Protein AF-0000000080719659 (afdb_homodimer)

InterPro domains:
  IPR002068 Alpha crystallin/Hsp20 domain [PF00011] (42-142)
  IPR002068 Alpha crystallin/Hsp20 domain [PS01031] (31-143)
  IPR008978 HSP20-like chaperone [G3DSA:2.60.40.790] (4-143)
  IPR008978 HSP20-like chaperone [SSF49764] (12-136)
  IPR031107 Small heat shock protein [PTHR11527] (14-142)

Sequence (286 aa):
MANEMMKNRNNDNMMDQLSDWFSFPKDFFDDSSIKNIMQSDVAETDKDYIVKVDMPGMDKKDIKVSYKDGVLNVSGSRDSFDNLDNNNGNVLHRERSVGHIQRSYRIPDVDSKDISAKDVNGVLTITLPKLTEEDKENSINIEMANEMMKNRNNDNMMDQLSDWFSFPKDFFDDSSIKNIMQSDVAETDKDYIVKVDMPGMDKKDIKVSYKDGVLNVSGSRDSFDNLDNNNGNVLHRERSVGHIQRSYRIPDVDSKDISAKDVNGVLTITLPKLTEEDKENSINIE

pLDDT: mean 73.51, std 24.28, range [22.94, 97.62]

Nearest PDB structures (foldseek):
  3w1z-assembly1_D  TM=9.160E-01  e=1.459E-08  Schizosaccharomyces pombe 972h-
  3w1z-assembly1_B  TM=7.649E-01  e=1.094E-09  Schizosaccharomyces pombe 972h-
  3w1z-assembly1_C  TM=8.672E-01  e=1.921E-08  Schizosaccharomyces pombe 972h-
  4eld-assembly1_A  TM=7.899E-01  e=4.447E-07  Methanocaldococcus jannaschii DSM 2661
  1shs-assembly1_A  TM=7.880E-01  e=1.267E-06  Methanocaldococcus jannaschii

Structure (mmCIF, N/CA/C/O backbone):
data_AF-0000000080719659-model_v1
#
loop_
_entity.id
_entity.type
_entity.pdbx_description
1 polymer 'Heat shock protein from the Hsp20 family'
#
loop_
_atom_site.group_PDB
_atom_site.id
_atom_site.type_symbol
_atom_site.label_atom_id
_atom_site.label_alt_id
_atom_site.label_comp_id
_atom_site.label_asym_id
_atom_site.label_entity_id
_atom_site.label_seq_id
_atom_site.pdbx_PDB_ins_code
_atom_site.Cartn_x
_atom_site.Cartn_y
_atom_site.Cartn_z
_atom_site.occupancy
_atom_site.B_iso_or_equiv
_atom_site.auth_seq_id
_atom_site.auth_comp_id
_atom_site.auth_asym_id
_atom_site.auth_atom_id
_atom_site.pdbx_PDB_model_num
ATOM 1 N N . MET A 1 1 ? -42.781 -7.883 -32.219 1 23.95 1 MET A N 1
ATOM 2 C CA . MET A 1 1 ? -43.188 -8.164 -30.844 1 23.95 1 MET A CA 1
ATOM 3 C C . MET A 1 1 ? -41.969 -8.43 -29.969 1 23.95 1 MET A C 1
ATOM 5 O O . MET A 1 1 ? -42.094 -8.883 -28.828 1 23.95 1 MET A O 1
ATOM 9 N N . ALA A 1 2 ? -40.719 -8.562 -30.406 1 28.78 2 ALA A N 1
ATOM 10 C CA . ALA A 1 2 ? -39.438 -9.117 -29.938 1 28.78 2 ALA A CA 1
ATOM 11 C C . ALA A 1 2 ? -38.844 -8.234 -28.844 1 28.78 2 ALA A C 1
ATOM 13 O O . ALA A 1 2 ? -37.625 -8.336 -28.562 1 28.78 2 ALA A O 1
ATOM 14 N N . ASN A 1 3 ? -39.531 -7.32 -28.312 1 27.39 3 ASN A N 1
ATOM 15 C CA . ASN A 1 3 ? -39.094 -6.164 -27.547 1 27.39 3 ASN A CA 1
ATOM 16 C C . ASN A 1 3 ? -38.469 -6.578 -26.219 1 27.39 3 ASN A C 1
ATOM 18 O O . ASN A 1 3 ? -38.188 -5.727 -25.375 1 27.39 3 ASN A O 1
ATOM 22 N N . GLU A 1 4 ? -38.844 -7.723 -25.656 1 26.19 4 GLU A N 1
ATOM 23 C CA . GLU A 1 4 ? -38.938 -7.879 -24.203 1 26.19 4 GLU A CA 1
ATOM 24 C C . GLU A 1 4 ? -37.562 -7.734 -23.547 1 26.19 4 GLU A C 1
ATOM 26 O O . GLU A 1 4 ? -37.406 -6.98 -22.594 1 26.19 4 GLU A O 1
ATOM 31 N N . MET A 1 5 ? -36.719 -8.914 -23.109 1 27.86 5 MET A N 1
ATOM 32 C CA . MET A 1 5 ? -36.125 -9.312 -21.844 1 27.86 5 MET A CA 1
ATOM 33 C C . MET A 1 5 ? -34.75 -8.664 -21.656 1 27.86 5 MET A C 1
ATOM 35 O O . MET A 1 5 ? -33.75 -9.141 -22.203 1 27.86 5 MET A O 1
ATOM 39 N N . MET A 1 6 ? -34.438 -7.406 -21.766 1 33.19 6 MET A N 1
ATOM 40 C CA . MET A 1 6 ? -33.188 -6.719 -21.531 1 33.19 6 MET A CA 1
ATOM 41 C C . MET A 1 6 ? -32.656 -6.996 -20.125 1 33.19 6 MET A C 1
ATOM 43 O O . MET A 1 6 ? -33.188 -6.473 -19.141 1 33.19 6 MET A O 1
ATOM 47 N N . LYS A 1 7 ? -32.125 -8.289 -19.781 1 31.36 7 LYS A N 1
ATOM 48 C CA . LYS A 1 7 ? -31.547 -8.766 -18.531 1 31.36 7 LYS A CA 1
ATOM 49 C C . LYS A 1 7 ? -30.469 -7.82 -18.016 1 31.36 7 LYS A C 1
ATOM 51 O O . LYS A 1 7 ? -29.5 -7.531 -18.719 1 31.36 7 LYS A O 1
ATOM 56 N N . ASN A 1 8 ? -30.734 -6.883 -17.156 1 30.34 8 ASN A N 1
ATOM 57 C CA . ASN A 1 8 ? -29.938 -5.984 -16.344 1 30.34 8 ASN A CA 1
ATOM 58 C C . ASN A 1 8 ? -28.859 -6.742 -15.555 1 30.34 8 ASN A C 1
ATOM 60 O O . ASN A 1 8 ? -29.156 -7.387 -14.555 1 30.34 8 ASN A O 1
ATOM 64 N N . ARG A 1 9 ? -27.844 -7.414 -16.156 1 32.81 9 ARG A N 1
ATOM 65 C CA . ARG A 1 9 ? -26.688 -8.07 -15.578 1 32.81 9 ARG A CA 1
ATOM 66 C C . ARG A 1 9 ? -25.969 -7.145 -14.586 1 32.81 9 ARG A C 1
ATOM 68 O O . ARG A 1 9 ? -25.359 -6.148 -14.984 1 32.81 9 ARG A O 1
ATOM 75 N N . ASN A 1 10 ? -26.531 -6.945 -13.406 1 32.53 10 ASN A N 1
ATOM 76 C CA . ASN A 1 10 ? -26.094 -6.262 -12.195 1 32.53 10 ASN A CA 1
ATOM 77 C C . ASN A 1 10 ? -24.641 -6.582 -11.859 1 32.53 10 ASN A C 1
ATOM 79 O O . ASN A 1 10 ? -24.234 -7.742 -11.875 1 32.53 10 ASN A O 1
ATOM 83 N N . ASN A 1 11 ? -23.75 -5.691 -12.086 1 36.81 11 ASN A N 1
ATOM 84 C CA . ASN A 1 11 ? -22.344 -5.527 -11.734 1 36.81 11 ASN A CA 1
ATOM 85 C C . ASN A 1 11 ? -22.047 -6.086 -10.344 1 36.81 11 ASN A C 1
ATOM 87 O O . ASN A 1 11 ? -20.984 -5.824 -9.781 1 36.81 11 ASN A O 1
ATOM 91 N N . ASP A 1 12 ? -23.062 -6.621 -9.578 1 38.66 12 ASP A N 1
ATOM 92 C CA . ASP A 1 12 ? -22.875 -7.293 -8.297 1 38.66 12 ASP A CA 1
ATOM 93 C C . ASP A 1 12 ? -22.016 -8.539 -8.453 1 38.66 12 ASP A C 1
ATOM 95 O O . ASP A 1 12 ? -21.797 -9.289 -7.496 1 38.66 12 ASP A O 1
ATOM 99 N N . ASN A 1 13 ? -21.922 -9.188 -9.562 1 41.06 13 ASN A N 1
ATOM 100 C CA . ASN A 1 13 ? -21.359 -10.516 -9.781 1 41.06 13 ASN A CA 1
ATOM 101 C C . ASN A 1 13 ? -19.844 -10.508 -9.633 1 41.06 13 ASN A C 1
ATOM 103 O O . ASN A 1 13 ? -19.203 -11.562 -9.672 1 41.06 13 ASN A O 1
ATOM 107 N N . MET A 1 14 ? -19.219 -9.398 -10 1 37.62 14 MET A N 1
ATOM 108 C CA . MET A 1 14 ? -17.766 -9.453 -9.906 1 37.62 14 MET A CA 1
ATOM 109 C C . MET A 1 14 ? -17.312 -9.586 -8.453 1 37.62 14 MET A C 1
ATOM 111 O O . MET A 1 14 ? -16.312 -10.25 -8.164 1 37.62 14 MET A O 1
ATOM 115 N N . MET A 1 15 ? -17.969 -8.922 -7.441 1 44.78 15 MET A N 1
ATOM 116 C CA . MET A 1 15 ? -17.625 -9.07 -6.027 1 44.78 15 MET A CA 1
ATOM 117 C C . MET A 1 15 ? -17.812 -10.516 -5.578 1 44.78 15 MET A C 1
ATOM 119 O O . MET A 1 15 ? -17.031 -11.023 -4.77 1 44.78 15 MET A O 1
ATOM 123 N N . ASP A 1 16 ? -18.875 -11.148 -6 1 44.41 16 ASP A N 1
ATOM 124 C CA . ASP A 1 16 ? -19.172 -12.531 -5.648 1 44.41 16 ASP A CA 1
ATOM 125 C C . ASP A 1 16 ? -18.109 -13.477 -6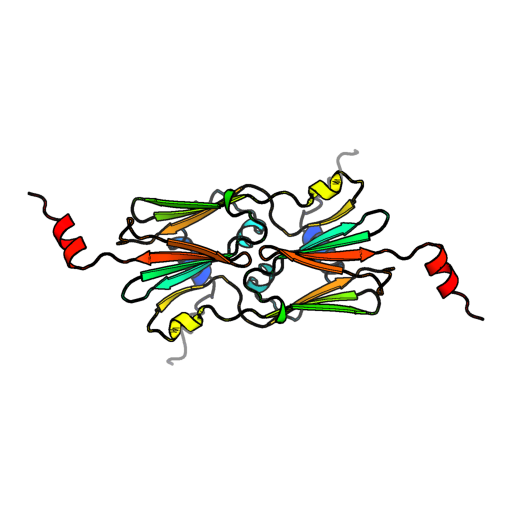.199 1 44.41 16 ASP A C 1
ATOM 127 O O . ASP A 1 16 ? -17.75 -14.461 -5.555 1 44.41 16 ASP A O 1
ATOM 131 N N . GLN A 1 17 ? -17.703 -13.359 -7.453 1 41.97 17 GLN A N 1
ATOM 132 C CA . GLN A 1 17 ? -16.719 -14.258 -8.047 1 41.97 17 GLN A CA 1
ATOM 133 C C . GLN A 1 17 ? -15.344 -14.047 -7.426 1 41.97 17 GLN A C 1
ATOM 135 O O . GLN A 1 17 ? -14.586 -15 -7.258 1 41.97 17 GLN A O 1
ATOM 140 N N . LEU A 1 18 ? -14.945 -12.789 -7.137 1 45.28 18 LEU A N 1
ATOM 141 C CA . LEU A 1 18 ? -13.703 -12.5 -6.43 1 45.28 18 LEU A CA 1
ATOM 142 C C . LEU A 1 18 ? -13.703 -13.141 -5.051 1 45.28 18 LEU A C 1
ATOM 144 O O . LEU A 1 18 ? -12.664 -13.609 -4.578 1 45.28 18 LEU A O 1
ATOM 148 N N . SER A 1 19 ? -14.945 -13.133 -4.406 1 49.28 19 SER A N 1
ATOM 149 C CA . SER A 1 19 ? -15.102 -13.82 -3.127 1 49.28 19 SER A CA 1
ATOM 150 C C . SER A 1 19 ? -14.758 -15.297 -3.248 1 49.28 19 SER A C 1
ATOM 152 O O . SER A 1 19 ? -14.25 -15.906 -2.303 1 49.28 19 SER A O 1
ATOM 154 N N . ASP A 1 20 ? -15.258 -15.898 -4.305 1 47.31 20 ASP A N 1
ATOM 155 C CA . ASP A 1 20 ? -15.062 -17.344 -4.422 1 47.31 20 ASP A CA 1
ATOM 156 C C . ASP A 1 20 ? -13.578 -17.688 -4.547 1 47.31 20 ASP A C 1
ATOM 158 O O . ASP A 1 20 ? -13.133 -18.734 -4.062 1 47.31 20 ASP A O 1
ATOM 162 N N . TRP A 1 21 ? -12.938 -17.078 -5.52 1 47.41 21 TRP A N 1
ATOM 163 C CA . TRP A 1 21 ? -11.508 -17.391 -5.621 1 47.41 21 TRP A CA 1
ATOM 164 C C . TRP A 1 21 ? -10.789 -17.062 -4.32 1 47.41 21 TRP A C 1
ATOM 166 O O . TRP A 1 21 ? -9.852 -17.766 -3.934 1 47.41 21 TRP A O 1
ATOM 176 N N . PHE A 1 22 ? -11.242 -15.922 -3.6 1 47.91 22 PHE A N 1
ATOM 177 C CA . PHE A 1 22 ? -10.742 -15.539 -2.285 1 47.91 22 PHE A CA 1
ATOM 178 C C . PHE A 1 22 ? -11.688 -16.016 -1.186 1 47.91 22 PHE A C 1
ATOM 180 O O . PHE A 1 22 ? -12.711 -15.375 -0.929 1 47.91 22 PHE A O 1
ATOM 187 N N . SER A 1 23 ? -12.062 -17.219 -1.076 1 45.03 23 SER A N 1
ATOM 188 C CA . SER A 1 23 ? -12.93 -17.703 -0.002 1 45.03 23 SER A CA 1
ATOM 189 C C . SER A 1 23 ? -12.508 -17.125 1.346 1 45.03 23 SER A C 1
ATOM 191 O O . SER A 1 23 ? -11.594 -17.641 1.989 1 45.03 23 SER A O 1
ATOM 193 N N . PHE A 1 24 ? -12.625 -15.922 1.543 1 42.34 24 PHE A N 1
ATOM 194 C CA . PHE A 1 24 ? -12.484 -15.461 2.918 1 42.34 24 PHE A CA 1
ATOM 195 C C . PHE A 1 24 ? -13.641 -15.953 3.777 1 42.34 24 PHE A C 1
ATOM 197 O O . PHE A 1 24 ? -14.781 -16 3.316 1 42.34 24 PHE A O 1
ATOM 204 N N . PRO A 1 25 ? -13.539 -16.859 4.66 1 39.81 25 PRO A N 1
ATOM 205 C CA . PRO A 1 25 ? -14.711 -17 5.527 1 39.81 25 PRO A CA 1
ATOM 206 C C . PRO A 1 25 ? -15.422 -15.68 5.789 1 39.81 25 PRO A C 1
ATOM 208 O O . PRO A 1 25 ? -14.773 -14.641 5.926 1 39.81 25 PRO A O 1
ATOM 211 N N . LYS A 1 26 ? -16.688 -15.547 5.336 1 39.38 26 LYS A N 1
ATOM 212 C CA . LYS A 1 26 ? -17.625 -14.445 5.531 1 39.38 26 LYS A CA 1
ATOM 213 C C . LYS A 1 26 ? -17.422 -13.789 6.895 1 39.38 26 LYS A C 1
ATOM 215 O O . LYS A 1 26 ? -17.703 -12.602 7.066 1 39.38 26 LYS A O 1
ATOM 220 N N . ASP A 1 27 ? -17.453 -14.641 7.918 1 36.28 27 ASP A N 1
ATOM 221 C CA . ASP A 1 27 ? -17.562 -14.086 9.266 1 36.28 27 ASP A CA 1
ATOM 222 C C . ASP A 1 27 ? -16.406 -13.125 9.555 1 36.28 27 ASP A C 1
ATOM 224 O O . ASP A 1 27 ? -16.312 -12.586 10.656 1 36.28 27 ASP A O 1
ATOM 228 N N . PHE A 1 28 ? -15.281 -13.508 9.062 1 36.72 28 PHE A N 1
ATOM 229 C CA . PHE A 1 28 ? -14.297 -12.688 9.75 1 36.72 28 PHE A CA 1
ATOM 230 C C . PHE A 1 28 ? -14.516 -11.211 9.438 1 36.72 28 PHE A C 1
ATOM 232 O O . PHE A 1 28 ? -14.578 -10.383 10.344 1 36.72 28 PHE A O 1
ATOM 239 N N . PHE A 1 29 ? -13.5 -10.555 8.625 1 37.78 29 PHE A N 1
ATOM 240 C CA . PHE A 1 29 ? -13.219 -9.125 8.68 1 37.78 29 PHE A CA 1
ATOM 241 C C . PHE A 1 29 ? -14.289 -8.336 7.941 1 37.78 29 PHE A C 1
ATOM 243 O O . PHE A 1 29 ? -14.375 -8.398 6.715 1 37.78 29 PHE A O 1
ATOM 250 N N . ASP A 1 30 ? -15.453 -8.344 8.297 1 35.56 30 ASP A N 1
ATOM 251 C CA . ASP A 1 30 ? -16.422 -7.324 7.918 1 35.56 30 ASP A CA 1
ATOM 252 C C . ASP A 1 30 ? -15.734 -6 7.598 1 35.56 30 ASP A C 1
ATOM 254 O O . ASP A 1 30 ? -16.406 -4.984 7.387 1 35.56 30 ASP A O 1
ATOM 258 N N . ASP A 1 31 ? -14.656 -5.621 8.5 1 37.94 31 ASP A N 1
ATOM 259 C CA . ASP A 1 31 ? -14.336 -4.195 8.523 1 37.94 31 ASP A CA 1
ATOM 260 C C . ASP A 1 31 ? -13.82 -3.725 7.168 1 37.94 31 ASP A C 1
ATOM 262 O O . ASP A 1 31 ? -12.852 -4.273 6.641 1 37.94 31 ASP A O 1
ATOM 266 N N . SER A 1 32 ? -14.602 -3.16 6.414 1 41.72 32 SER A N 1
ATOM 267 C CA . SER A 1 32 ? -14.383 -2.408 5.184 1 41.72 32 SER A CA 1
ATOM 268 C C . SER A 1 32 ? -12.938 -1.93 5.082 1 41.72 32 SER A C 1
ATOM 270 O O . SER A 1 32 ? -12.438 -1.676 3.982 1 41.72 32 SER A O 1
ATOM 272 N N . SER A 1 33 ? -12.289 -1.744 6.234 1 44.12 33 SER A N 1
ATOM 273 C CA . SER A 1 33 ? -10.961 -1.145 6.285 1 44.12 33 SER A CA 1
ATOM 274 C C . SER A 1 33 ? -9.891 -2.123 5.805 1 44.12 33 SER A C 1
ATOM 276 O O . SER A 1 33 ? -8.812 -1.712 5.383 1 44.12 33 SER A O 1
ATOM 278 N N . ILE A 1 34 ? -10.125 -3.447 5.984 1 44.16 34 ILE A N 1
ATOM 279 C CA . ILE A 1 34 ? -9.086 -4.418 5.672 1 44.16 34 ILE A CA 1
ATOM 280 C C . ILE A 1 34 ? -8.945 -4.559 4.16 1 44.16 34 ILE A C 1
ATOM 282 O O . ILE A 1 34 ? -7.848 -4.797 3.648 1 44.16 34 ILE A O 1
ATOM 286 N N . LYS A 1 35 ? -10.109 -4.422 3.523 1 48.88 35 LYS A N 1
ATOM 287 C CA . LYS A 1 35 ? -10.078 -4.672 2.084 1 48.88 35 LYS A CA 1
ATOM 288 C C . LYS A 1 35 ? -9.07 -3.762 1.389 1 48.88 35 LYS A C 1
ATOM 290 O O . LYS A 1 35 ? -8.555 -4.102 0.323 1 48.88 35 LYS A O 1
ATOM 295 N N . ASN A 1 36 ? -8.68 -2.771 2.191 1 57.69 36 ASN A N 1
ATOM 296 C CA . ASN A 1 36 ? -7.93 -1.768 1.442 1 57.69 36 ASN A CA 1
ATOM 297 C C . ASN A 1 36 ? -6.422 -1.979 1.568 1 57.69 36 ASN A C 1
ATOM 299 O O . ASN A 1 36 ? -5.637 -1.309 0.895 1 57.69 36 ASN A O 1
ATOM 303 N N . ILE A 1 37 ? -6.168 -3.111 2.441 1 66.94 37 ILE A N 1
ATOM 304 C CA . ILE A 1 37 ? -4.73 -3.357 2.521 1 66.94 37 ILE A CA 1
ATOM 305 C C . ILE A 1 37 ? -4.395 -4.668 1.816 1 66.94 37 ILE A C 1
ATOM 307 O O . ILE A 1 37 ? -5.281 -5.477 1.533 1 66.94 37 ILE A O 1
ATOM 311 N N . MET A 1 38 ? -3.314 -4.957 1.252 1 85.06 38 MET A N 1
ATOM 312 C CA . MET A 1 38 ? -2.68 -6.074 0.558 1 85.06 38 MET A CA 1
ATOM 313 C C . MET A 1 38 ? -3.332 -6.312 -0.799 1 85.06 38 MET A C 1
ATOM 315 O O . MET A 1 38 ? -3.711 -7.441 -1.12 1 85.06 38 MET A O 1
ATOM 319 N N . GLN A 1 39 ? -3.805 -5.242 -1.393 1 87.88 39 GLN A N 1
ATOM 320 C CA . GLN A 1 39 ? -4.297 -5.41 -2.756 1 87.88 39 GLN A CA 1
ATOM 321 C C . GLN A 1 39 ? -3.352 -6.277 -3.58 1 87.88 39 GLN A C 1
ATOM 323 O O . GLN A 1 39 ? -2.131 -6.121 -3.5 1 87.88 39 GLN A O 1
ATOM 328 N N . SER A 1 40 ? -3.945 -7.215 -4.363 1 91 40 SER A N 1
ATOM 329 C CA . SER A 1 40 ? -3.096 -8.203 -5.023 1 91 40 SER A CA 1
ATOM 330 C C . SER A 1 40 ? -3.484 -8.375 -6.484 1 91 40 SER A C 1
ATOM 332 O O . SER A 1 40 ? -4.66 -8.281 -6.836 1 91 40 SER A O 1
ATOM 334 N N . ASP A 1 41 ? -2.492 -8.586 -7.277 1 91.25 41 ASP A N 1
ATOM 335 C CA . ASP A 1 41 ? -2.66 -9.062 -8.648 1 91.25 41 ASP A CA 1
ATOM 336 C C . ASP A 1 41 ? -2.158 -10.492 -8.789 1 91.25 41 ASP A C 1
ATOM 338 O O . ASP A 1 41 ? -1.123 -10.859 -8.227 1 91.25 41 ASP A O 1
ATOM 342 N N . VAL A 1 42 ? -2.92 -11.281 -9.516 1 93.06 42 VAL A N 1
ATOM 343 C CA . VAL A 1 42 ? -2.502 -12.641 -9.828 1 93.06 42 VAL A CA 1
ATOM 344 C C . VAL A 1 42 ? -2.521 -12.859 -11.336 1 93.06 42 VAL A C 1
ATOM 346 O O . VAL A 1 42 ? -3.504 -12.531 -12.008 1 93.06 42 VAL A O 1
ATOM 349 N N . ALA A 1 43 ? -1.407 -13.359 -11.789 1 92.81 43 ALA A N 1
ATOM 350 C CA . ALA A 1 43 ? -1.298 -13.688 -13.211 1 92.81 43 ALA A CA 1
ATOM 351 C C . ALA A 1 43 ? -0.671 -15.062 -13.406 1 92.81 43 ALA A C 1
ATOM 353 O O . ALA A 1 43 ? -0.121 -15.641 -12.469 1 92.81 43 ALA A O 1
ATOM 354 N N . GLU A 1 44 ? -0.837 -15.57 -14.602 1 9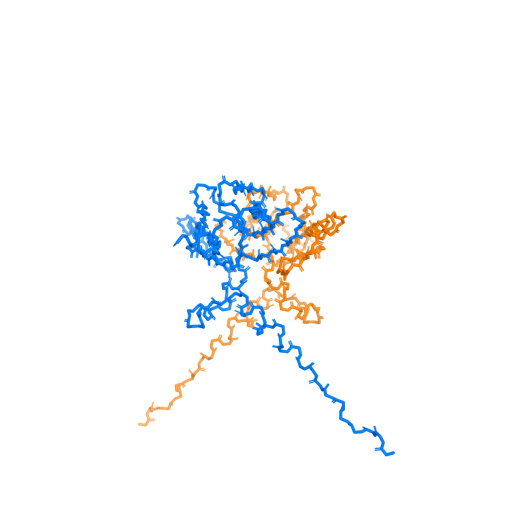2.25 44 GLU A N 1
ATOM 355 C CA . GLU A 1 44 ? -0.185 -16.844 -14.914 1 92.25 44 GLU A CA 1
ATOM 356 C C . GLU A 1 44 ? 0.465 -16.797 -16.297 1 92.25 44 GLU A C 1
ATOM 358 O O . GLU A 1 44 ? -0.025 -16.125 -17.203 1 92.25 44 GLU A O 1
ATOM 363 N N . THR A 1 45 ? 1.59 -17.422 -16.406 1 90.69 45 THR A N 1
ATOM 364 C CA . THR A 1 45 ? 2.246 -17.75 -17.672 1 90.69 45 THR A CA 1
ATOM 365 C C . THR A 1 45 ? 2.219 -19.266 -17.906 1 90.69 45 THR A C 1
ATOM 367 O O . THR A 1 45 ? 1.596 -20 -17.156 1 90.69 45 THR A O 1
ATOM 370 N N . ASP A 1 46 ? 2.877 -19.609 -19 1 89.81 46 ASP A N 1
ATOM 371 C CA . ASP A 1 46 ? 2.941 -21.047 -19.266 1 89.81 46 ASP A CA 1
ATOM 372 C C . ASP A 1 46 ? 3.756 -21.75 -18.188 1 89.81 46 ASP A C 1
ATOM 374 O O . ASP A 1 46 ? 3.504 -22.922 -17.891 1 89.81 46 ASP A O 1
ATOM 378 N N . LYS A 1 47 ? 4.59 -20.984 -17.531 1 92.69 47 LYS A N 1
ATOM 379 C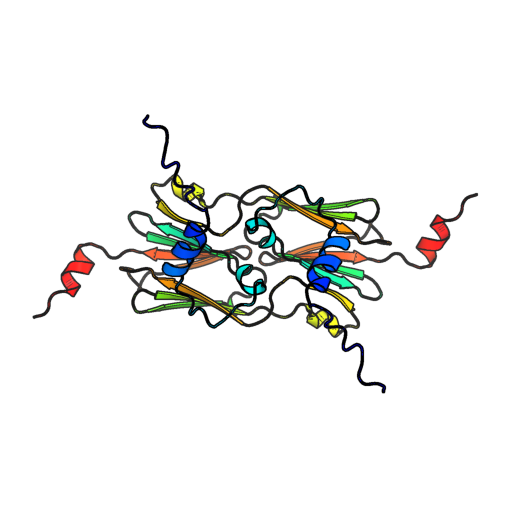 CA . LYS A 1 47 ? 5.559 -21.641 -16.656 1 92.69 47 LYS A CA 1
ATOM 380 C C . LYS A 1 47 ? 5.301 -21.297 -15.188 1 92.69 47 LYS A C 1
ATOM 382 O O . LYS A 1 47 ? 5.672 -22.062 -14.297 1 92.69 47 LYS A O 1
ATOM 387 N N . ASP A 1 48 ? 4.66 -20.141 -14.984 1 94.81 48 ASP A N 1
ATOM 388 C CA . ASP A 1 48 ? 4.613 -19.656 -13.609 1 94.81 48 ASP A CA 1
ATOM 389 C C . ASP A 1 48 ? 3.273 -19 -13.305 1 94.81 48 ASP A C 1
ATOM 391 O O . ASP A 1 48 ? 2.586 -18.531 -14.211 1 94.81 48 ASP A O 1
ATOM 395 N N . TYR A 1 49 ? 2.926 -19 -12.039 1 94.19 49 TYR A N 1
ATOM 396 C CA . TYR A 1 49 ? 2.043 -17.984 -11.484 1 94.19 49 TYR A CA 1
ATOM 397 C C . TYR A 1 49 ? 2.846 -16.828 -10.898 1 94.19 49 TYR A C 1
ATOM 399 O O . TYR A 1 49 ? 3.912 -17.031 -10.312 1 94.19 49 TYR A O 1
ATOM 407 N N . ILE A 1 50 ? 2.311 -15.664 -11.031 1 95.62 50 ILE A N 1
ATOM 408 C CA . ILE A 1 50 ? 2.916 -14.484 -10.422 1 95.62 50 ILE A CA 1
ATOM 409 C C . ILE A 1 50 ? 1.886 -13.766 -9.555 1 95.62 50 ILE A C 1
ATOM 411 O O . ILE A 1 50 ? 0.797 -13.43 -10.023 1 95.62 50 ILE A O 1
ATOM 415 N N . VAL A 1 51 ? 2.223 -13.617 -8.305 1 94.75 51 VAL A N 1
ATOM 416 C CA . VAL A 1 51 ? 1.373 -12.883 -7.367 1 94.75 51 VAL A CA 1
ATOM 417 C C . VAL A 1 51 ? 2.092 -11.625 -6.895 1 94.75 51 VAL A C 1
ATOM 419 O O . VAL A 1 51 ? 3.217 -11.695 -6.395 1 94.75 51 VAL A O 1
ATOM 422 N N . LYS A 1 52 ? 1.492 -10.516 -7.133 1 94.44 52 LYS A N 1
ATOM 423 C CA . LYS A 1 52 ? 1.979 -9.25 -6.598 1 94.44 52 LYS A CA 1
ATOM 424 C C . LYS A 1 52 ? 1.06 -8.727 -5.5 1 94.44 52 LYS A C 1
ATOM 426 O O . LYS A 1 52 ? -0.158 -8.656 -5.68 1 94.44 52 LYS A O 1
ATOM 431 N N . VAL A 1 53 ? 1.602 -8.359 -4.332 1 93.06 53 VAL A N 1
ATOM 432 C CA . VAL A 1 53 ? 0.819 -7.898 -3.189 1 93.06 53 VAL A CA 1
ATOM 433 C C . VAL A 1 53 ? 1.38 -6.574 -2.676 1 93.06 53 VAL A C 1
ATOM 435 O O . VAL A 1 53 ? 2.586 -6.449 -2.453 1 93.06 53 VAL A O 1
ATOM 438 N N . ASP A 1 54 ? 0.535 -5.637 -2.502 1 92.19 54 ASP A N 1
ATOM 439 C CA . ASP A 1 54 ? 0.954 -4.395 -1.863 1 92.19 54 ASP A CA 1
ATOM 440 C C . ASP A 1 54 ? 1.105 -4.574 -0.355 1 92.19 54 ASP A C 1
ATOM 442 O O . ASP A 1 54 ? 0.151 -4.945 0.331 1 92.19 54 ASP A O 1
ATOM 446 N N . MET A 1 55 ? 2.316 -4.289 0.117 1 91.88 55 MET A N 1
ATOM 447 C CA . MET A 1 55 ? 2.621 -4.395 1.54 1 91.88 55 MET A CA 1
ATOM 448 C C . MET A 1 55 ? 3.449 -3.203 2.01 1 91.88 55 MET A C 1
ATOM 450 O O . MET A 1 55 ? 4.535 -3.377 2.564 1 91.88 55 MET A O 1
ATOM 454 N N . PRO A 1 56 ? 2.957 -2.045 1.873 1 93.06 56 PRO A N 1
ATOM 455 C CA . PRO A 1 56 ? 3.756 -0.873 2.236 1 93.06 56 PRO A CA 1
ATOM 456 C C . PRO A 1 56 ? 4.027 -0.788 3.736 1 93.06 56 PRO A C 1
ATOM 458 O O . PRO A 1 56 ? 3.115 -0.964 4.547 1 93.06 56 PRO A O 1
ATOM 461 N N . GLY A 1 57 ? 5.254 -0.451 4.098 1 92 57 GLY A N 1
ATOM 462 C CA . GLY A 1 57 ? 5.625 -0.153 5.473 1 92 57 GLY A CA 1
ATOM 463 C C . GLY A 1 57 ? 5.902 -1.395 6.297 1 92 57 GLY A C 1
ATOM 464 O O . GLY A 1 57 ? 6.086 -1.31 7.516 1 92 57 GLY A O 1
ATOM 465 N N . MET A 1 58 ? 5.891 -2.51 5.656 1 91.38 58 MET A N 1
ATOM 466 C CA . MET A 1 58 ? 6.211 -3.746 6.367 1 91.38 58 MET A CA 1
ATOM 467 C C . MET A 1 58 ? 7.68 -4.109 6.195 1 91.38 58 MET A C 1
ATOM 469 O O . MET A 1 58 ? 8.219 -4.035 5.086 1 91.38 58 MET A O 1
ATOM 473 N N . ASP A 1 59 ? 8.273 -4.418 7.305 1 89.88 59 ASP A N 1
ATOM 474 C CA . ASP A 1 59 ? 9.656 -4.887 7.211 1 89.88 59 ASP A CA 1
ATOM 475 C C . ASP A 1 59 ? 9.719 -6.293 6.617 1 89.88 59 ASP A C 1
ATOM 477 O O . ASP A 1 59 ? 8.859 -7.129 6.906 1 89.88 59 ASP A O 1
ATOM 481 N N . LYS A 1 60 ? 10.789 -6.48 5.895 1 91.56 60 LYS A N 1
ATOM 482 C CA . LYS A 1 60 ? 10.961 -7.773 5.242 1 91.56 60 LYS A CA 1
ATOM 483 C C . LYS A 1 60 ? 10.945 -8.914 6.262 1 91.56 60 LYS A C 1
ATOM 485 O O . LYS A 1 60 ? 10.406 -9.984 5.992 1 91.56 60 LYS A O 1
ATOM 490 N N . LYS A 1 61 ? 11.531 -8.656 7.422 1 92.06 61 LYS A N 1
ATOM 491 C CA . LYS A 1 61 ? 11.633 -9.688 8.445 1 92.06 61 LYS A CA 1
ATOM 492 C C . LYS A 1 61 ? 10.25 -10.047 8.992 1 92.06 61 LYS A C 1
ATOM 494 O O . LYS A 1 61 ? 10.078 -11.117 9.594 1 92.06 61 LYS A O 1
ATOM 499 N N . ASP A 1 62 ? 9.281 -9.156 8.766 1 92 62 ASP A N 1
ATOM 500 C CA . ASP A 1 62 ? 7.949 -9.359 9.312 1 92 62 ASP A CA 1
ATOM 501 C C . ASP A 1 62 ? 7 -9.922 8.258 1 92 62 ASP A C 1
ATOM 503 O O . ASP A 1 62 ? 5.801 -10.062 8.508 1 92 62 ASP A O 1
ATOM 507 N N . ILE A 1 63 ? 7.484 -10.227 7.105 1 95 63 ILE A N 1
ATOM 508 C CA . ILE A 1 63 ? 6.684 -10.828 6.043 1 95 63 ILE A CA 1
ATOM 509 C C . ILE A 1 63 ? 6.922 -12.336 6 1 95 63 ILE A C 1
ATOM 511 O O . ILE A 1 63 ? 8.07 -12.789 6.004 1 95 63 ILE A O 1
ATOM 515 N N . LYS A 1 64 ? 5.855 -13.055 5.977 1 96.56 64 LYS A N 1
ATOM 516 C CA . LYS A 1 64 ? 5.93 -14.508 5.887 1 96.56 64 LYS A CA 1
ATOM 517 C C . LYS A 1 64 ? 5.152 -15.023 4.684 1 96.56 64 LYS A C 1
ATOM 519 O O . LYS A 1 64 ? 4.035 -14.578 4.418 1 96.56 64 LYS A O 1
ATOM 524 N N . VAL A 1 65 ? 5.785 -15.938 3.961 1 97.31 65 VAL A N 1
ATOM 525 C CA . VAL A 1 65 ? 5.172 -16.578 2.803 1 97.31 65 VAL A CA 1
ATOM 526 C C . VAL A 1 65 ? 5.262 -18.094 2.943 1 97.31 65 VAL A C 1
ATOM 528 O O . VAL A 1 65 ? 6.336 -18.641 3.225 1 97.31 65 VAL A O 1
ATOM 531 N N . SER A 1 66 ? 4.164 -18.703 2.787 1 97.25 66 SER A N 1
ATOM 532 C CA . SER A 1 66 ? 4.164 -20.172 2.822 1 97.25 66 SER A CA 1
ATOM 533 C C . SER A 1 66 ? 3.215 -20.75 1.779 1 97.25 66 SER A C 1
ATOM 535 O O . SER A 1 66 ? 2.301 -20.062 1.315 1 97.25 66 SER A O 1
ATOM 537 N N . TYR A 1 67 ? 3.512 -21.938 1.347 1 97.12 67 TYR A N 1
ATOM 538 C CA . TYR A 1 67 ? 2.682 -22.672 0.391 1 97.12 67 TYR A CA 1
ATOM 539 C C . TYR A 1 67 ? 2.465 -24.109 0.84 1 97.12 67 TYR A C 1
ATOM 541 O O . TYR A 1 67 ? 3.426 -24.844 1.084 1 97.12 67 TYR A O 1
ATOM 549 N N . LYS A 1 68 ? 1.185 -24.453 0.904 1 95.69 68 LYS A N 1
ATOM 550 C CA . LYS A 1 68 ? 0.814 -25.812 1.296 1 95.69 68 LYS A CA 1
ATOM 551 C C . LYS A 1 68 ? -0.544 -26.203 0.719 1 95.69 68 LYS A C 1
ATOM 553 O O . LYS A 1 68 ? -1.493 -25.422 0.771 1 95.69 68 LYS A O 1
ATOM 558 N N . ASP A 1 69 ? -0.629 -27.359 0.1 1 93.38 69 ASP A N 1
ATOM 559 C CA . ASP A 1 69 ? -1.873 -27.953 -0.374 1 93.38 69 ASP A CA 1
ATOM 560 C C . ASP A 1 69 ? -2.598 -27.016 -1.341 1 93.38 69 ASP A C 1
ATOM 562 O O . ASP A 1 69 ? -3.805 -26.812 -1.219 1 93.38 69 ASP A O 1
ATOM 566 N N . GLY A 1 70 ? -1.816 -26.422 -2.178 1 94.44 70 GLY A N 1
ATOM 567 C CA . GLY A 1 70 ? -2.393 -25.625 -3.248 1 94.44 70 GLY A CA 1
ATOM 568 C C . GLY A 1 70 ? -2.785 -24.219 -2.805 1 94.44 70 GLY A C 1
ATOM 569 O O . GLY A 1 70 ? -3.49 -23.516 -3.525 1 94.44 70 GLY A O 1
ATOM 570 N N . VAL A 1 71 ? -2.35 -23.891 -1.549 1 95.38 71 VAL A N 1
ATOM 571 C CA . VAL A 1 71 ? -2.748 -22.594 -1.018 1 95.38 71 VAL A CA 1
ATOM 572 C C . VAL A 1 71 ? -1.505 -21.766 -0.686 1 95.38 71 VAL A C 1
ATOM 574 O O . VAL A 1 71 ? -0.641 -22.219 0.073 1 95.38 71 VAL A O 1
ATOM 577 N N . LEU A 1 72 ? -1.421 -20.578 -1.285 1 96.81 72 LEU A N 1
ATOM 578 C CA . LEU A 1 72 ? -0.395 -19.594 -0.94 1 96.81 72 LEU A CA 1
ATOM 579 C C . LEU A 1 72 ? -0.862 -18.703 0.201 1 96.81 72 LEU A C 1
ATOM 581 O O . LEU A 1 72 ? -1.927 -18.078 0.116 1 96.81 72 LEU A O 1
ATOM 585 N N . ASN A 1 73 ? -0.111 -18.688 1.259 1 96.69 73 ASN A N 1
ATOM 586 C CA . ASN A 1 73 ? -0.396 -17.797 2.389 1 96.69 73 ASN A CA 1
ATOM 587 C C . ASN A 1 73 ? 0.636 -16.688 2.504 1 96.69 73 ASN A C 1
ATOM 589 O O . ASN A 1 73 ? 1.841 -16.938 2.459 1 96.69 73 ASN A O 1
ATOM 593 N N . VAL A 1 74 ? 0.149 -15.5 2.609 1 95.81 74 VAL A N 1
ATOM 594 C CA . VAL A 1 74 ? 1.021 -14.344 2.797 1 95.81 74 VAL A CA 1
ATOM 595 C C . VAL A 1 74 ? 0.58 -13.555 4.027 1 95.81 74 VAL A C 1
ATOM 597 O O . VAL A 1 74 ? -0.607 -13.266 4.195 1 95.81 74 VAL A O 1
ATOM 600 N N . SER A 1 75 ? 1.499 -13.289 4.887 1 94 75 SER A N 1
ATOM 601 C CA . SER A 1 75 ? 1.173 -12.492 6.07 1 94 75 SER A CA 1
ATOM 602 C C . SER A 1 75 ? 2.273 -11.484 6.375 1 94 75 SER A C 1
ATOM 604 O O . SER A 1 75 ? 3.398 -11.617 5.895 1 94 75 SER A O 1
ATOM 606 N N . GLY A 1 76 ? 1.904 -10.461 7.133 1 92.06 76 GLY A N 1
ATOM 607 C CA . GLY A 1 76 ? 2.826 -9.422 7.57 1 92.06 76 GLY A CA 1
ATOM 608 C C . GLY A 1 76 ? 2.293 -8.602 8.727 1 92.06 76 GLY A C 1
ATOM 609 O O . GLY A 1 76 ? 1.139 -8.766 9.133 1 92.06 76 GLY A O 1
ATOM 610 N N . SER A 1 77 ? 3.23 -7.809 9.219 1 89.56 77 SER A N 1
ATOM 611 C CA . SER A 1 77 ? 2.834 -6.918 10.305 1 89.56 77 SER A CA 1
ATOM 612 C C . SER A 1 77 ? 3.404 -5.52 10.109 1 89.56 77 SER A C 1
ATOM 614 O O . SER A 1 77 ? 4.52 -5.359 9.609 1 89.56 77 SER A O 1
ATOM 616 N N . ARG A 1 78 ? 2.588 -4.578 10.438 1 85.5 78 ARG A N 1
ATOM 617 C CA . ARG A 1 78 ? 3.014 -3.186 10.383 1 85.5 78 ARG A CA 1
ATOM 618 C C . ARG A 1 78 ? 2.846 -2.504 11.734 1 85.5 78 ARG A C 1
ATOM 620 O O . ARG A 1 78 ? 1.827 -2.684 12.406 1 85.5 78 ARG A O 1
ATOM 627 N N . ASP A 1 79 ? 3.781 -1.737 12.016 1 78.12 79 ASP A N 1
ATOM 628 C CA . ASP A 1 79 ? 3.721 -1.004 13.273 1 78.12 79 ASP A CA 1
ATOM 629 C C . ASP A 1 79 ? 2.789 0.202 13.164 1 78.12 79 ASP A C 1
ATOM 631 O O . ASP A 1 79 ? 2.568 0.723 12.07 1 78.12 79 ASP A O 1
ATOM 635 N N . SER A 1 80 ? 2.225 0.534 14.359 1 72 80 SER A N 1
ATOM 636 C CA . SER A 1 80 ? 1.272 1.64 14.406 1 72 80 SER A CA 1
ATOM 637 C C . SER A 1 80 ? 1.974 2.98 14.219 1 72 80 SER A C 1
ATOM 639 O O . SER A 1 80 ? 3.146 3.129 14.57 1 72 80 SER A O 1
ATOM 641 N N . PHE A 1 81 ? 1.31 3.785 13.461 1 65.81 81 PHE A N 1
ATOM 642 C CA . PHE A 1 81 ? 1.699 5.188 13.344 1 65.81 81 PHE A CA 1
ATOM 643 C C . PHE A 1 81 ? 1.738 5.852 14.719 1 65.81 81 PHE A C 1
ATOM 645 O O . PHE A 1 81 ? 2.473 6.82 14.922 1 65.81 81 PHE A O 1
ATOM 652 N N . ASP A 1 82 ? 1.012 5.242 15.727 1 58.78 82 ASP A N 1
ATOM 653 C CA . ASP A 1 82 ? 0.833 5.828 17.047 1 58.78 82 ASP A CA 1
ATOM 654 C C . ASP A 1 82 ? 2.178 6.059 17.734 1 58.78 82 ASP A C 1
ATOM 656 O O . ASP A 1 82 ? 2.26 6.789 18.734 1 58.78 82 ASP A O 1
ATOM 660 N N . ASN A 1 83 ? 3.145 5.398 17.312 1 56.94 83 ASN A N 1
ATOM 661 C CA . ASN A 1 83 ? 4.328 5.703 18.125 1 56.94 83 ASN A CA 1
ATOM 662 C C . ASN A 1 83 ? 4.672 7.188 18.062 1 56.94 83 ASN A C 1
ATOM 664 O O . ASN A 1 83 ? 5.594 7.641 18.75 1 56.94 83 ASN A O 1
ATOM 668 N N . LEU A 1 84 ? 4.086 7.84 17.203 1 54.72 84 LEU A N 1
ATOM 669 C CA . LEU A 1 84 ? 4.184 9.289 17.328 1 54.72 84 LEU A CA 1
ATOM 670 C C . LEU A 1 84 ? 3.395 9.805 18.516 1 54.72 84 LEU A C 1
ATOM 672 O O . LEU A 1 84 ? 3.557 10.953 18.938 1 54.72 84 LEU A O 1
ATOM 676 N N . ASP A 1 85 ? 2.459 8.938 18.906 1 48.16 85 ASP A N 1
ATOM 677 C CA . ASP A 1 85 ? 1.719 9.289 20.109 1 48.16 85 ASP A CA 1
ATOM 678 C C . ASP A 1 85 ? 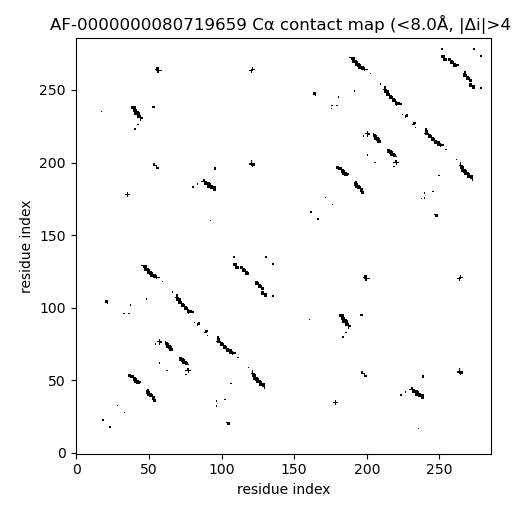2.664 9.5 21.281 1 48.16 85 ASP A C 1
ATOM 680 O O . ASP A 1 85 ? 2.42 10.359 22.141 1 48.16 85 ASP A O 1
ATOM 684 N N . ASN A 1 86 ? 3.586 8.664 21.266 1 50.72 86 ASN A N 1
ATOM 685 C CA . ASN A 1 86 ? 4.371 8.781 22.484 1 50.72 86 ASN A CA 1
ATOM 686 C C . ASN A 1 86 ? 5.098 10.125 22.547 1 50.72 86 ASN A C 1
ATOM 688 O O . ASN A 1 86 ? 5.617 10.5 23.609 1 50.72 86 ASN A O 1
ATOM 692 N N . ASN A 1 87 ? 5.285 10.68 21.453 1 52.69 87 ASN A N 1
ATOM 693 C CA . ASN A 1 87 ? 6.043 11.914 21.594 1 52.69 87 ASN A CA 1
ATOM 694 C C . ASN A 1 87 ? 5.141 13.141 21.484 1 52.69 87 ASN A C 1
ATOM 696 O O . ASN A 1 87 ? 5.512 14.141 20.875 1 52.69 87 ASN A O 1
ATOM 700 N N . ASN A 1 88 ? 3.938 13.07 22.203 1 61.09 88 ASN A N 1
ATOM 701 C CA . ASN A 1 88 ? 3.088 14.25 22.297 1 61.09 88 ASN A CA 1
ATOM 702 C C . ASN A 1 88 ? 2.436 14.586 20.953 1 61.09 88 ASN A C 1
ATOM 704 O O . ASN A 1 88 ? 2.178 15.758 20.672 1 61.09 88 ASN A O 1
ATOM 708 N N . GLY A 1 89 ? 2.402 13.664 20.109 1 72.94 89 GLY A N 1
ATOM 709 C CA . GLY A 1 89 ? 1.715 13.969 18.859 1 72.94 89 GLY A CA 1
ATOM 710 C C . GLY A 1 89 ? 0.261 13.531 18.875 1 72.94 89 GLY A C 1
ATOM 711 O O . GLY A 1 89 ? -0.147 12.719 19.703 1 72.94 89 GLY A O 1
ATOM 712 N N . ASN A 1 90 ? -0.653 14.43 18.281 1 85.88 90 ASN A N 1
ATOM 713 C CA . ASN A 1 90 ? -2.074 14.148 18.109 1 85.88 90 ASN A CA 1
ATOM 714 C C . ASN A 1 90 ? -2.379 13.656 16.703 1 85.88 90 ASN A C 1
ATOM 716 O O . ASN A 1 90 ? -2.033 14.32 15.719 1 85.88 90 ASN A O 1
ATOM 720 N N . VAL A 1 91 ? -2.994 12.484 16.688 1 85.62 91 VAL A N 1
ATOM 721 C CA . VAL A 1 91 ? -3.383 11.953 15.391 1 85.62 91 VAL A CA 1
ATOM 722 C C . VAL A 1 91 ? -4.664 12.633 14.914 1 85.62 91 VAL A C 1
ATOM 724 O O . VAL A 1 91 ? -5.68 12.617 15.617 1 85.62 91 VAL A O 1
ATOM 727 N N . LEU A 1 92 ? -4.551 13.211 13.789 1 88.19 92 LEU A N 1
ATOM 728 C CA . LEU A 1 92 ? -5.676 13.969 13.25 1 88.19 92 LEU A CA 1
ATOM 729 C C . LEU A 1 92 ? -6.523 13.102 12.328 1 88.19 92 LEU A C 1
ATOM 731 O O . LEU A 1 92 ? -7.73 13.32 12.195 1 88.19 92 LEU A O 1
ATOM 735 N N . HIS A 1 93 ? -5.895 12.188 11.617 1 87.94 93 HIS A N 1
ATOM 736 C CA . HIS A 1 93 ? -6.555 11.32 10.641 1 87.94 93 HIS A CA 1
ATOM 737 C C . HIS A 1 93 ? -5.805 10 10.484 1 87.94 93 HIS A C 1
ATOM 739 O O . HIS A 1 93 ? -4.574 9.984 10.445 1 87.94 93 HIS A O 1
ATOM 745 N N . ARG A 1 94 ? -6.625 8.883 10.422 1 86 94 ARG A N 1
ATOM 746 C CA . ARG A 1 94 ? -6.027 7.559 10.281 1 86 94 ARG A CA 1
ATOM 747 C C . ARG A 1 94 ? -6.738 6.746 9.211 1 86 94 ARG A C 1
ATOM 749 O O . ARG A 1 94 ? -7.957 6.57 9.258 1 86 94 ARG A O 1
ATOM 756 N N . GLU A 1 95 ? -5.918 6.336 8.25 1 85.75 95 GLU A N 1
ATOM 757 C CA . GLU A 1 95 ? -6.48 5.441 7.242 1 85.75 95 GLU A CA 1
ATOM 758 C C . GLU A 1 95 ? -5.664 4.156 7.133 1 85.75 95 GLU A C 1
ATOM 760 O O . GLU A 1 95 ? -6.172 3.129 6.68 1 85.75 95 GLU A O 1
ATOM 765 N N . ARG A 1 96 ? -4.418 4.223 7.469 1 87.75 96 ARG A N 1
ATOM 766 C CA . ARG A 1 96 ? -3.508 3.107 7.223 1 87.75 96 ARG A CA 1
ATOM 767 C C . ARG A 1 96 ? -3.719 1.994 8.242 1 87.75 96 ARG A C 1
ATOM 769 O O . ARG A 1 96 ? -3.805 2.256 9.445 1 87.75 96 ARG A O 1
ATOM 776 N N . SER A 1 97 ? -3.803 0.867 7.695 1 81.62 97 SER A N 1
ATOM 777 C CA . SER A 1 97 ? -4.035 -0.285 8.562 1 81.62 97 SER A CA 1
ATOM 778 C C . SER A 1 97 ? -2.789 -0.629 9.367 1 81.62 97 SER A C 1
ATOM 780 O O . SER A 1 97 ? -1.667 -0.515 8.867 1 81.62 97 SER A O 1
ATOM 782 N N . VAL A 1 98 ? -3.047 -1.013 10.633 1 82.5 98 VAL A N 1
ATOM 783 C CA . VAL A 1 98 ? -1.973 -1.408 11.539 1 82.5 98 VAL A CA 1
ATOM 784 C C . VAL A 1 98 ? -2.252 -2.803 12.094 1 82.5 98 VAL A C 1
ATOM 786 O O . VAL A 1 98 ? -3.41 -3.209 12.211 1 82.5 98 VAL A O 1
ATOM 789 N N . GLY A 1 99 ? -1.099 -3.529 12.43 1 86.31 99 GLY A N 1
ATOM 790 C CA . GLY A 1 99 ? -1.237 -4.848 13.031 1 86.31 99 GLY A CA 1
ATOM 791 C C . GLY A 1 99 ? -0.896 -5.973 12.07 1 86.31 99 GLY A C 1
ATOM 792 O O . GLY A 1 99 ? -0.152 -5.773 11.109 1 86.31 99 GLY A O 1
ATOM 793 N N . HIS A 1 100 ? -1.39 -7.152 12.5 1 88.31 100 HIS A N 1
ATOM 794 C CA . HIS A 1 100 ? -1.127 -8.352 11.711 1 88.31 100 HIS A CA 1
ATOM 795 C C . HIS A 1 100 ? -2.201 -8.555 10.641 1 88.31 100 HIS A C 1
ATOM 797 O O . HIS A 1 100 ? -3.395 -8.422 10.93 1 88.31 100 HIS A O 1
ATOM 803 N N . ILE A 1 101 ? -1.71 -8.758 9.453 1 84.69 101 ILE A N 1
ATOM 804 C CA . ILE A 1 101 ? -2.637 -8.977 8.352 1 84.69 101 ILE A CA 1
ATOM 805 C C . ILE A 1 101 ? -2.215 -10.219 7.562 1 84.69 101 ILE A C 1
ATOM 807 O O . ILE A 1 101 ? -1.036 -10.578 7.551 1 84.69 101 ILE A O 1
ATOM 811 N N . GLN A 1 102 ? -3.195 -10.82 6.961 1 91.12 102 GLN A N 1
ATOM 812 C CA . GLN A 1 102 ? -2.906 -12.039 6.215 1 91.12 102 GLN A CA 1
ATOM 813 C C . GLN A 1 102 ? -3.91 -12.242 5.082 1 91.12 102 GLN A C 1
ATOM 815 O O . GLN A 1 102 ? -5.07 -11.844 5.195 1 91.12 102 GLN A O 1
ATOM 820 N N . ARG A 1 103 ? -3.422 -12.844 3.98 1 92.06 103 ARG A N 1
ATOM 821 C CA . ARG A 1 103 ? -4.258 -13.227 2.846 1 92.06 103 ARG A CA 1
ATOM 822 C C . ARG A 1 103 ? -3.834 -14.586 2.291 1 92.06 103 ARG A C 1
ATOM 824 O O . ARG A 1 103 ? -2.654 -14.945 2.336 1 92.06 103 ARG A O 1
ATOM 831 N N . SER A 1 104 ? -4.836 -15.273 1.799 1 94.06 104 SER A N 1
ATOM 832 C CA . SER A 1 104 ? -4.57 -16.562 1.178 1 94.06 104 SER A CA 1
ATOM 833 C C . SER A 1 104 ? -5.07 -16.609 -0.262 1 94.06 104 SER A C 1
ATOM 835 O O . SER A 1 104 ? -6.094 -16 -0.584 1 94.06 104 SER A O 1
ATOM 837 N N . TYR A 1 105 ? -4.348 -17.344 -1.106 1 91.75 105 TYR A N 1
ATOM 838 C CA . TYR A 1 105 ? -4.668 -17.516 -2.518 1 91.75 105 TYR A CA 1
ATOM 839 C C . TYR A 1 105 ? -4.676 -19 -2.898 1 91.75 105 TYR A C 1
ATOM 841 O O . TYR A 1 105 ? -3.707 -19.719 -2.637 1 91.75 105 TYR A O 1
ATOM 849 N N . ARG A 1 106 ? -5.766 -19.438 -3.51 1 95 106 ARG A N 1
ATOM 850 C CA . ARG A 1 106 ? -5.754 -20.797 -4.02 1 95 106 ARG A CA 1
ATOM 851 C C . ARG A 1 106 ? -5.039 -20.875 -5.363 1 95 106 ARG A C 1
ATOM 853 O O . ARG A 1 106 ? -5.516 -20.328 -6.359 1 95 106 ARG A O 1
ATOM 860 N N . ILE A 1 107 ? -3.924 -21.531 -5.426 1 95.06 107 ILE A N 1
ATOM 861 C CA . ILE A 1 107 ? -3.086 -21.672 -6.613 1 95.06 107 ILE A CA 1
ATOM 862 C C . ILE A 1 107 ? -2.629 -23.125 -6.746 1 95.06 107 ILE A C 1
ATOM 864 O O . ILE A 1 107 ? -1.62 -23.516 -6.156 1 95.06 107 ILE A O 1
ATOM 868 N N . PRO A 1 108 ? -3.223 -23.828 -7.566 1 93.5 108 PRO A N 1
ATOM 869 C CA . PRO A 1 108 ? -2.906 -25.266 -7.645 1 93.5 108 PRO A CA 1
ATOM 870 C C . PRO A 1 108 ? -1.703 -25.547 -8.539 1 93.5 108 PRO A C 1
ATOM 872 O O . PRO A 1 108 ? -1.258 -24.672 -9.281 1 93.5 108 PRO A O 1
ATOM 875 N N . ASP A 1 109 ? -1.082 -26.828 -8.469 1 93 109 ASP A N 1
ATOM 876 C CA . ASP A 1 109 ? -0.108 -27.406 -9.383 1 93 109 ASP A CA 1
ATOM 877 C C . ASP A 1 109 ? 1.174 -26.578 -9.422 1 93 109 ASP A C 1
ATOM 879 O O . ASP A 1 109 ? 1.682 -26.266 -10.5 1 93 109 ASP A O 1
ATOM 883 N N . VAL A 1 110 ? 1.564 -26.156 -8.266 1 95.88 110 VAL A N 1
ATOM 884 C CA . VAL A 1 110 ? 2.797 -25.391 -8.125 1 95.88 110 VAL A CA 1
ATOM 885 C C . VAL A 1 110 ? 3.934 -26.312 -7.691 1 95.88 110 VAL A C 1
ATOM 887 O O . VAL A 1 110 ? 3.744 -27.172 -6.84 1 95.88 110 VAL A O 1
ATOM 890 N N . ASP A 1 111 ? 5.086 -26.172 -8.336 1 93.94 111 ASP A N 1
ATOM 891 C CA . ASP A 1 111 ? 6.305 -26.781 -7.812 1 93.94 111 ASP A CA 1
ATOM 892 C C . ASP A 1 111 ? 6.824 -26 -6.602 1 93.94 111 ASP A C 1
ATOM 894 O O . ASP A 1 111 ? 7.523 -25 -6.758 1 93.94 111 ASP A O 1
ATOM 898 N N . SER A 1 112 ? 6.582 -26.453 -5.445 1 91.19 112 SER A N 1
ATOM 899 C CA . SER A 1 112 ? 6.77 -25.703 -4.207 1 91.19 112 SER A CA 1
ATOM 900 C C . SER A 1 112 ? 8.25 -25.531 -3.885 1 91.19 112 SER A C 1
ATOM 902 O O . SER A 1 112 ? 8.625 -24.672 -3.096 1 91.19 112 SER A O 1
ATOM 904 N N . LYS A 1 113 ? 9.117 -26.281 -4.473 1 90.81 113 LYS A N 1
ATOM 905 C CA . LYS A 1 113 ? 10.547 -26.25 -4.172 1 90.81 113 LYS A CA 1
ATOM 906 C C . LYS A 1 113 ? 11.195 -25.016 -4.797 1 90.81 113 LYS A C 1
ATOM 908 O O . LYS A 1 113 ? 12.273 -24.594 -4.371 1 90.81 113 LYS A O 1
ATOM 913 N N . ASP A 1 114 ? 10.539 -24.391 -5.723 1 92.31 114 ASP A N 1
ATOM 914 C CA . ASP A 1 114 ? 11.211 -23.344 -6.484 1 92.31 114 ASP A CA 1
ATOM 915 C C . ASP A 1 114 ? 10.469 -22.016 -6.379 1 92.31 114 ASP A C 1
ATOM 917 O O . ASP A 1 114 ? 10.617 -21.156 -7.238 1 92.31 114 ASP A O 1
ATOM 921 N N . ILE A 1 115 ? 9.703 -21.938 -5.355 1 96.81 115 ILE A N 1
ATOM 922 C CA . ILE A 1 115 ? 8.977 -20.688 -5.164 1 96.81 115 ILE A CA 1
ATOM 923 C C . ILE A 1 115 ? 9.945 -19.594 -4.734 1 96.81 115 ILE A C 1
ATOM 925 O O . ILE A 1 115 ? 10.844 -19.828 -3.922 1 96.81 115 ILE A O 1
ATOM 929 N N . SER A 1 116 ? 9.82 -18.406 -5.301 1 97.31 116 SER A N 1
ATOM 930 C CA . SER A 1 116 ? 10.664 -17.266 -4.934 1 97.31 116 SER A CA 1
ATOM 931 C C . SER A 1 116 ? 9.82 -16.031 -4.648 1 97.31 116 SER A C 1
ATOM 933 O O . SER A 1 116 ? 8.703 -15.898 -5.148 1 97.31 116 SER A O 1
ATOM 935 N N . ALA A 1 117 ? 10.375 -15.172 -3.773 1 96.75 117 ALA A N 1
ATOM 936 C CA . ALA A 1 117 ? 9.688 -13.938 -3.4 1 96.75 117 ALA A CA 1
ATOM 937 C C . ALA A 1 117 ? 10.664 -12.773 -3.309 1 96.75 117 ALA A C 1
ATOM 939 O O . ALA A 1 117 ? 11.797 -12.938 -2.838 1 96.75 117 ALA A O 1
ATOM 940 N N . LYS A 1 118 ? 10.227 -11.625 -3.797 1 96.06 118 LYS A N 1
ATOM 941 C CA . LYS A 1 118 ? 11.008 -10.391 -3.732 1 96.06 118 LYS A CA 1
ATOM 942 C C . LYS A 1 118 ? 10.141 -9.211 -3.312 1 96.06 118 LYS A C 1
ATOM 944 O O . LYS A 1 118 ? 9.023 -9.047 -3.811 1 96.06 118 LYS A O 1
ATOM 949 N N . ASP A 1 119 ? 10.617 -8.453 -2.387 1 94.12 119 ASP A N 1
ATOM 950 C CA . ASP A 1 119 ? 9.922 -7.254 -1.933 1 94.12 119 ASP A CA 1
ATOM 951 C C . ASP A 1 119 ? 10.664 -5.992 -2.355 1 94.12 119 ASP A C 1
ATOM 953 O O . ASP A 1 119 ? 11.773 -5.738 -1.889 1 94.12 119 ASP A O 1
ATOM 957 N N . VAL A 1 120 ? 10.047 -5.207 -3.197 1 92.88 120 VAL A N 1
ATOM 958 C CA . VAL A 1 120 ? 10.648 -3.973 -3.689 1 92.88 120 VAL A CA 1
ATOM 959 C C . VAL A 1 120 ? 9.664 -2.816 -3.525 1 92.88 120 VAL A C 1
ATOM 961 O O . VAL A 1 120 ? 8.555 -2.852 -4.066 1 92.88 120 VAL A O 1
ATOM 964 N N . ASN A 1 121 ? 10.039 -1.83 -2.77 1 92.62 121 ASN A N 1
ATOM 965 C CA . ASN A 1 121 ? 9.258 -0.612 -2.609 1 92.62 121 ASN A CA 1
ATOM 966 C C . ASN A 1 121 ? 7.836 -0.917 -2.139 1 92.62 121 ASN A C 1
ATOM 968 O O . ASN A 1 121 ? 6.867 -0.393 -2.691 1 92.62 121 ASN A O 1
ATOM 972 N N . GLY A 1 122 ? 7.77 -1.854 -1.266 1 92.94 122 GLY A N 1
ATOM 973 C CA . GLY A 1 122 ? 6.508 -2.148 -0.607 1 92.94 122 GLY A CA 1
ATOM 974 C C . GLY A 1 122 ? 5.602 -3.043 -1.43 1 92.94 122 GLY A C 1
ATOM 975 O O . GLY A 1 122 ? 4.402 -3.148 -1.149 1 92.94 122 GLY A O 1
ATOM 976 N N . VAL A 1 123 ? 6.164 -3.602 -2.5 1 93.94 123 VAL A N 1
ATOM 977 C CA . VAL A 1 123 ? 5.422 -4.578 -3.289 1 93.94 123 VAL A CA 1
ATOM 978 C C . VAL A 1 123 ? 6.117 -5.938 -3.221 1 93.94 123 VAL A C 1
ATOM 980 O O . VAL A 1 123 ? 7.27 -6.074 -3.637 1 93.94 123 VAL A O 1
ATOM 983 N N . LEU A 1 124 ? 5.391 -6.902 -2.73 1 95.62 124 LEU A N 1
ATOM 984 C CA . LEU A 1 124 ? 5.887 -8.273 -2.693 1 95.62 124 LEU A CA 1
ATOM 985 C C . LEU A 1 124 ? 5.512 -9.023 -3.967 1 95.62 124 LEU A C 1
ATOM 987 O O . LEU A 1 124 ? 4.332 -9.102 -4.32 1 95.62 124 LEU A O 1
ATOM 991 N N . THR A 1 125 ? 6.52 -9.516 -4.648 1 96.19 125 THR A N 1
ATOM 992 C CA . THR A 1 125 ? 6.289 -10.336 -5.836 1 96.19 125 THR A CA 1
ATOM 993 C C . THR A 1 125 ? 6.668 -11.789 -5.57 1 96.19 125 THR A C 1
ATOM 995 O O . THR A 1 125 ? 7.805 -12.086 -5.203 1 96.19 125 THR A O 1
ATOM 998 N N . ILE A 1 126 ? 5.746 -12.625 -5.758 1 97.31 126 ILE A N 1
ATOM 999 C CA . ILE A 1 126 ? 5.977 -14.055 -5.555 1 97.31 126 ILE A CA 1
ATOM 1000 C C . ILE A 1 126 ? 5.848 -14.797 -6.883 1 97.31 126 ILE A C 1
ATOM 1002 O O . ILE A 1 126 ? 4.848 -14.648 -7.59 1 97.31 126 ILE A O 1
ATOM 1006 N N . THR A 1 127 ? 6.824 -15.547 -7.211 1 96.94 127 THR A N 1
ATOM 1007 C CA . THR A 1 127 ? 6.828 -16.375 -8.414 1 96.94 127 THR A CA 1
ATOM 1008 C C . THR A 1 127 ? 6.668 -17.844 -8.047 1 96.94 127 THR A C 1
ATOM 1010 O O . THR A 1 127 ? 7.441 -18.391 -7.254 1 96.94 127 THR A O 1
ATOM 1013 N N . LEU A 1 128 ? 5.633 -18.469 -8.641 1 97.62 128 LEU A N 1
ATOM 1014 C CA . LEU A 1 128 ? 5.316 -19.859 -8.359 1 97.62 128 LEU A CA 1
ATOM 1015 C C . LEU A 1 128 ? 5.387 -20.703 -9.625 1 97.62 128 LEU A C 1
ATOM 1017 O O . LEU A 1 128 ? 4.469 -20.688 -10.445 1 97.62 128 LEU A O 1
ATOM 1021 N N . PRO A 1 129 ? 6.438 -21.484 -9.758 1 96.81 129 PRO A N 1
ATOM 1022 C CA . PRO A 1 129 ? 6.539 -22.328 -10.945 1 96.81 129 PRO A CA 1
ATOM 1023 C C . PRO A 1 129 ? 5.465 -23.422 -10.984 1 96.81 129 PRO A C 1
ATOM 1025 O O . PRO A 1 129 ? 5.121 -23.984 -9.953 1 96.81 129 PRO A O 1
ATOM 1028 N N . LYS A 1 130 ? 4.945 -23.609 -12.188 1 94.62 130 LYS A N 1
ATOM 1029 C CA . LYS A 1 130 ? 3.945 -24.656 -12.383 1 94.62 130 LYS A CA 1
ATOM 1030 C C . LYS A 1 130 ? 4.598 -26.031 -12.453 1 94.62 130 LYS A C 1
ATOM 1032 O O . LYS A 1 130 ? 5.73 -26.172 -12.922 1 94.62 130 LYS A O 1
ATOM 1037 N N . LEU A 1 131 ? 3.812 -26.953 -12.023 1 92.81 131 LEU A N 1
ATOM 1038 C CA . LEU A 1 131 ? 4.27 -28.328 -12.234 1 92.81 131 LEU A CA 1
ATOM 1039 C C . LEU A 1 131 ? 4.219 -28.688 -13.711 1 92.81 131 LEU A C 1
ATOM 1041 O O . LEU A 1 131 ? 3.307 -28.266 -14.43 1 92.81 131 LEU A O 1
ATOM 1045 N N . THR A 1 132 ? 5.16 -29.484 -14.141 1 85.75 132 THR A N 1
ATOM 1046 C CA . THR A 1 132 ? 5.145 -29.984 -15.516 1 85.75 132 THR A CA 1
ATOM 1047 C C . THR A 1 132 ? 4.195 -31.172 -15.641 1 85.75 132 THR A C 1
ATOM 1049 O O . THR A 1 132 ? 3.75 -31.734 -14.641 1 85.75 132 THR A O 1
ATOM 1052 N N . GLU A 1 133 ? 3.729 -31.422 -16.938 1 78.19 133 GLU A N 1
ATOM 1053 C CA . GLU A 1 133 ? 2.896 -32.594 -17.172 1 78.19 133 GLU A CA 1
ATOM 1054 C C . GLU A 1 133 ? 3.535 -33.844 -16.594 1 78.19 133 GLU A C 1
ATOM 1056 O O . GLU A 1 133 ? 2.834 -34.719 -16.078 1 78.19 133 GLU A O 1
ATOM 1061 N N . GLU A 1 134 ? 4.805 -33.969 -16.734 1 72.69 134 GLU A N 1
ATOM 1062 C CA . GLU A 1 134 ? 5.523 -35.125 -16.188 1 72.69 134 GLU A CA 1
ATOM 1063 C C . GLU A 1 134 ? 5.383 -35.188 -14.672 1 72.69 134 GLU A C 1
ATOM 1065 O O . GLU A 1 134 ? 5.238 -36.25 -14.102 1 72.69 134 GLU A O 1
ATOM 1070 N N . ASP A 1 135 ? 5.406 -34.062 -14.094 1 67.56 135 ASP A N 1
ATOM 1071 C CA . ASP A 1 135 ? 5.309 -34 -12.641 1 67.56 135 ASP A CA 1
ATOM 1072 C C . ASP A 1 135 ? 3.924 -34.438 -12.164 1 67.56 135 ASP A C 1
ATOM 1074 O O . ASP A 1 135 ? 3.795 -35.062 -11.117 1 67.56 135 ASP A O 1
ATOM 1078 N N . LYS A 1 136 ? 2.982 -34.094 -12.883 1 65.56 136 LYS A N 1
ATOM 1079 C CA . LYS A 1 136 ? 1.598 -34.375 -12.531 1 65.56 136 LYS A CA 1
ATOM 1080 C C . LYS A 1 136 ? 1.302 -35.875 -12.688 1 65.56 136 LYS A C 1
ATOM 1082 O O . LYS A 1 136 ? 0.51 -36.438 -11.922 1 65.56 136 LYS A O 1
ATOM 1087 N N . GLU A 1 137 ? 1.686 -36.469 -13.727 1 62.16 137 GLU A N 1
ATOM 1088 C CA . GLU A 1 137 ? 1.467 -37.906 -13.984 1 62.16 137 GLU A CA 1
ATOM 1089 C C . GLU A 1 137 ? 2.109 -38.75 -12.898 1 62.16 137 GLU A C 1
ATOM 1091 O O . GLU A 1 137 ? 1.557 -39.781 -12.5 1 62.16 137 GLU A O 1
ATOM 1096 N N . ASN A 1 138 ? 3.205 -38.344 -12.555 1 52.97 138 ASN A N 1
ATOM 1097 C CA . ASN A 1 138 ? 3.879 -39.188 -11.578 1 52.97 138 ASN A CA 1
ATOM 1098 C C . ASN A 1 138 ? 3.162 -39.156 -10.227 1 52.97 138 ASN A C 1
ATOM 1100 O O . ASN A 1 138 ? 3.471 -39.969 -9.344 1 52.97 138 ASN A O 1
ATOM 1104 N N . SER A 1 139 ? 2.391 -38.188 -10.086 1 52.47 139 SER A N 1
ATOM 1105 C CA . SER A 1 139 ? 1.726 -38.188 -8.781 1 52.47 139 SER A CA 1
ATOM 1106 C C . SER A 1 139 ? 0.625 -39.25 -8.727 1 52.47 139 SER A C 1
ATOM 1108 O O . SER A 1 139 ? 0.051 -39.5 -7.664 1 52.47 139 SER A O 1
ATOM 1110 N N . ILE A 1 140 ? 0.029 -39.594 -9.812 1 46.25 140 ILE A N 1
ATOM 1111 C CA . ILE A 1 140 ? -1.08 -40.562 -9.734 1 46.25 140 ILE A CA 1
ATOM 1112 C C . ILE A 1 140 ? -0.539 -41.969 -9.625 1 46.25 140 ILE A C 1
ATOM 1114 O O . ILE A 1 140 ? -1.306 -42.938 -9.641 1 46.25 140 ILE A O 1
ATOM 1118 N N . ASN A 1 141 ? 0.717 -42.219 -9.586 1 42.81 141 ASN A N 1
ATOM 1119 C CA . ASN A 1 141 ? 0.906 -43.656 -9.641 1 42.81 141 ASN A CA 1
ATOM 1120 C C . ASN A 1 141 ? 0.413 -44.344 -8.367 1 42.81 141 ASN A C 1
ATOM 1122 O O . ASN A 1 141 ? 0.999 -44.156 -7.297 1 42.81 141 ASN A O 1
ATOM 1126 N N . ILE A 1 142 ? -0.853 -44.281 -8.203 1 39.66 142 ILE A N 1
ATOM 1127 C CA . ILE A 1 142 ? -1.266 -45.25 -7.207 1 39.66 142 ILE A CA 1
ATOM 1128 C C . ILE A 1 142 ? -0.824 -46.656 -7.641 1 39.66 142 ILE A C 1
ATOM 1130 O O . ILE A 1 142 ? -1.166 -47.094 -8.734 1 39.66 142 ILE A O 1
ATOM 1134 N N . GLU A 1 143 ? 0.378 -47.094 -7.199 1 35.72 143 GLU A N 1
ATOM 1135 C CA . GLU A 1 143 ? 0.497 -48.562 -7.219 1 35.72 143 GLU A CA 1
ATOM 1136 C C . GLU A 1 143 ? -0.658 -49.219 -6.473 1 35.72 143 GLU A C 1
ATOM 1138 O O . GLU A 1 143 ? -1.176 -48.656 -5.504 1 35.72 143 GLU A O 1
ATOM 1143 N N . MET B 1 1 ? -40.969 10.5 34.312 1 22.94 1 MET B N 1
ATOM 1144 C CA . MET B 1 1 ? -41.219 11.227 33.062 1 22.94 1 MET B CA 1
ATOM 1145 C C . MET B 1 1 ? -39.969 11.172 32.156 1 22.94 1 MET B C 1
ATOM 1147 O O . MET B 1 1 ? -40.031 11.594 31.016 1 22.94 1 MET B O 1
ATOM 1151 N N . ALA B 1 2 ? -38.719 11.102 32.625 1 28.84 2 ALA B N 1
ATOM 1152 C CA . ALA B 1 2 ? -37.438 11.469 32 1 28.84 2 ALA B CA 1
ATOM 1153 C C . ALA B 1 2 ? -37.031 10.445 30.953 1 28.84 2 ALA B C 1
ATOM 1155 O O . ALA B 1 2 ? -35.875 10.375 30.578 1 28.84 2 ALA B O 1
ATOM 1156 N N . ASN B 1 3 ? -37.812 9.578 30.609 1 28.92 3 ASN B N 1
ATOM 1157 C CA . ASN B 1 3 ? -37.469 8.352 29.906 1 28.92 3 ASN B CA 1
ATOM 1158 C C . ASN B 1 3 ? -36.969 8.633 28.484 1 28.92 3 ASN B C 1
ATOM 1160 O O . ASN B 1 3 ? -36.938 7.734 27.641 1 28.92 3 ASN B O 1
ATOM 1164 N N . GLU B 1 4 ? -37.156 9.883 27.984 1 26.2 4 GLU B N 1
ATOM 1165 C CA . GLU B 1 4 ? -37.25 10.125 26.547 1 26.2 4 GLU B CA 1
ATOM 1166 C C . GLU B 1 4 ? -36 9.633 25.812 1 26.2 4 GLU B C 1
ATOM 1168 O O . GLU B 1 4 ? -36.094 8.844 24.875 1 26.2 4 GLU B O 1
ATOM 1173 N N . MET B 1 5 ? -35.031 10.633 25.125 1 27.05 5 MET B N 1
ATOM 1174 C CA . MET B 1 5 ? -34.5 10.852 23.781 1 27.05 5 MET B CA 1
ATOM 1175 C C . MET B 1 5 ? -33.219 10.062 23.547 1 27.05 5 MET B C 1
ATOM 1177 O O . MET B 1 5 ? -32.156 10.5 23.953 1 27.05 5 MET B O 1
ATOM 1181 N N . MET B 1 6 ? -33 8.836 23.781 1 33.19 6 MET B N 1
ATOM 1182 C CA . MET B 1 6 ? -31.797 8.055 23.516 1 33.19 6 MET B CA 1
ATOM 1183 C C . MET B 1 6 ? -31.375 8.172 22.062 1 33.19 6 MET B C 1
ATOM 1185 O O . MET B 1 6 ? -32 7.574 21.188 1 33.19 6 MET B O 1
ATOM 1189 N N . LYS B 1 7 ? -30.844 9.406 21.531 1 31.17 7 LYS B N 1
ATOM 1190 C CA . LYS B 1 7 ? -30.375 9.742 20.203 1 31.17 7 LYS B CA 1
ATOM 1191 C C . LYS B 1 7 ? -29.359 8.727 19.703 1 31.17 7 LYS B C 1
ATOM 1193 O O . LYS B 1 7 ? -28.344 8.484 20.359 1 31.17 7 LYS B O 1
ATOM 1198 N N . ASN B 1 8 ? -29.688 7.742 19.016 1 30.48 8 ASN B N 1
ATOM 1199 C CA . ASN B 1 8 ? -28.969 6.75 18.234 1 30.48 8 ASN B CA 1
ATOM 1200 C C . ASN B 1 8 ? -27.938 7.406 17.312 1 30.48 8 ASN B C 1
ATOM 1202 O O . ASN B 1 8 ? -28.297 7.953 16.266 1 30.48 8 ASN B O 1
ATOM 1206 N N . ARG B 1 9 ? -26.891 8.133 17.781 1 32.47 9 ARG B N 1
ATOM 1207 C CA . ARG B 1 9 ? -25.75 8.703 17.062 1 32.47 9 ARG B CA 1
ATOM 1208 C C . ARG B 1 9 ? -25.109 7.684 16.141 1 32.47 9 ARG B C 1
ATOM 1210 O O . ARG B 1 9 ? -24.469 6.734 16.594 1 32.47 9 ARG B O 1
ATOM 1217 N N . ASN B 1 10 ? -25.766 7.391 15.039 1 32.31 10 ASN B N 1
ATOM 1218 C CA . ASN B 1 10 ? -25.391 6.594 13.875 1 32.31 10 ASN B CA 1
ATOM 1219 C C . ASN B 1 10 ? -23.953 6.875 13.438 1 32.31 10 ASN B C 1
ATOM 1221 O O . ASN B 1 10 ? -23.531 8.031 13.375 1 32.31 10 ASN B O 1
ATOM 1225 N N . ASN B 1 11 ? -23.062 6.016 13.695 1 36.69 11 ASN B N 1
ATOM 1226 C CA . ASN B 1 11 ? -21.672 5.816 13.289 1 36.69 11 ASN B CA 1
ATOM 1227 C C . ASN B 1 11 ? -21.453 6.254 11.844 1 36.69 11 ASN B C 1
ATOM 1229 O O . ASN B 1 11 ? -20.422 5.922 11.242 1 36.69 11 ASN B O 1
ATOM 1233 N N . ASP B 1 12 ? -22.5 6.73 11.102 1 38.44 12 ASP B N 1
ATOM 1234 C CA . ASP B 1 12 ? -22.375 7.309 9.766 1 38.44 12 ASP B CA 1
ATOM 1235 C C . ASP B 1 12 ? -21.516 8.57 9.797 1 38.44 12 ASP B C 1
ATOM 1237 O O . ASP B 1 12 ? -21.344 9.242 8.773 1 38.44 12 ASP B O 1
ATOM 1241 N N . ASN B 1 13 ? -21.359 9.258 10.859 1 41.56 13 ASN B N 1
ATOM 1242 C CA . ASN B 1 13 ? -20.781 10.594 10.945 1 41.56 13 ASN B CA 1
ATOM 1243 C C . ASN B 1 13 ? -19.266 10.578 10.68 1 41.56 13 ASN B C 1
ATOM 1245 O O . ASN B 1 13 ? -18.656 11.625 10.523 1 41.56 13 ASN B O 1
ATOM 1249 N N . MET B 1 14 ? -18.641 9.484 11.086 1 38.12 14 MET B N 1
ATOM 1250 C CA . MET B 1 14 ? -17.188 9.539 10.875 1 38.12 14 MET B CA 1
ATOM 1251 C C . MET B 1 14 ? -16.859 9.617 9.383 1 38.12 14 MET B C 1
ATOM 1253 O O . MET B 1 14 ? -15.898 10.273 8.992 1 38.12 14 MET B O 1
ATOM 1257 N N . MET B 1 15 ? -17.609 8.906 8.438 1 44.34 15 MET B N 1
ATOM 1258 C CA . MET B 1 15 ? -17.391 8.992 6.996 1 44.34 15 MET B CA 1
ATOM 1259 C C . MET B 1 15 ? -17.609 10.422 6.5 1 44.34 15 MET B C 1
ATOM 1261 O O . MET B 1 15 ? -16.875 10.891 5.617 1 44.34 15 MET B O 1
ATOM 1265 N N . ASP B 1 16 ? -18.609 11.133 6.996 1 44.41 16 ASP B N 1
ATOM 1266 C CA . ASP B 1 16 ? -18.922 12.5 6.609 1 44.41 16 ASP B CA 1
ATOM 1267 C C . ASP B 1 16 ? -17.828 13.461 7.043 1 44.41 16 ASP B C 1
ATOM 1269 O O . ASP B 1 16 ? -17.5 14.414 6.324 1 44.41 16 ASP B O 1
ATOM 1273 N N . GLN B 1 17 ? -17.328 13.391 8.25 1 42.16 17 GLN B N 1
ATOM 1274 C CA . GLN B 1 17 ? -16.297 14.312 8.727 1 42.16 17 GLN B CA 1
ATOM 1275 C C . GLN B 1 17 ? -14.969 14.07 8.016 1 42.16 17 GLN B C 1
ATOM 1277 O O . GLN B 1 17 ? -14.219 15.016 7.754 1 42.16 17 GLN B O 1
ATOM 1282 N N . LEU B 1 18 ? -14.57 12.828 7.754 1 44.75 18 LEU B N 1
ATOM 1283 C CA . LEU B 1 18 ? -13.391 12.508 6.965 1 44.75 18 LEU B CA 1
ATOM 1284 C C . LEU B 1 18 ? -13.492 13.086 5.559 1 44.75 18 LEU B C 1
ATOM 1286 O O . LEU B 1 18 ? -12.492 13.539 4.996 1 44.75 18 LEU B O 1
ATOM 1290 N N . SER B 1 19 ? -14.781 13.047 5.008 1 49 19 SER B N 1
ATOM 1291 C CA . SER B 1 19 ? -15.039 13.68 3.721 1 49 19 SER B CA 1
ATOM 1292 C C . SER B 1 19 ? -14.695 15.172 3.76 1 49 19 SER B C 1
ATOM 1294 O O . SER B 1 19 ? -14.25 15.734 2.762 1 49 19 SER B O 1
ATOM 1296 N N . ASP B 1 20 ? -15.109 15.812 4.828 1 47.16 20 ASP B N 1
ATOM 1297 C CA . ASP B 1 20 ? -14.93 17.266 4.875 1 47.16 20 ASP B CA 1
ATOM 1298 C C . ASP B 1 20 ? -13.445 17.625 4.875 1 47.16 20 ASP B C 1
ATOM 1300 O O . ASP B 1 20 ? -13.047 18.656 4.316 1 47.16 20 ASP B O 1
ATOM 1304 N N . TRP B 1 21 ? -12.711 17.062 5.812 1 47.34 21 TRP B N 1
ATOM 1305 C CA . TRP B 1 21 ? -11.289 17.391 5.805 1 47.34 21 TRP B CA 1
ATOM 1306 C C . TRP B 1 21 ? -10.664 17.016 4.461 1 47.34 21 TRP B C 1
ATOM 1308 O O . TRP B 1 21 ? -9.758 17.719 3.986 1 47.34 21 TRP B O 1
ATOM 1318 N N . PHE B 1 22 ? -11.141 15.875 3.818 1 47.53 22 PHE B N 1
ATOM 1319 C CA . PHE B 1 22 ? -10.734 15.461 2.482 1 47.53 22 PHE B CA 1
ATOM 1320 C C . PHE B 1 22 ? -11.773 15.875 1.445 1 47.53 22 PHE B C 1
ATOM 1322 O O . PHE B 1 22 ? -12.766 15.18 1.242 1 47.53 22 PHE B O 1
ATOM 1329 N N . SER B 1 23 ? -12.25 17.078 1.394 1 44.5 23 SER B N 1
ATOM 1330 C CA . SER B 1 23 ? -13.211 17.516 0.385 1 44.5 23 SER B CA 1
ATOM 1331 C C . SER B 1 23 ? -12.82 17.016 -1.001 1 44.5 23 SER B C 1
ATOM 1333 O O . SER B 1 23 ? -11.961 17.594 -1.661 1 44.5 23 SER B O 1
ATOM 1335 N N . PHE B 1 24 ? -12.883 15.805 -1.229 1 42.09 24 PHE B N 1
ATOM 1336 C CA . PHE B 1 24 ? -12.812 15.375 -2.621 1 42.09 24 PHE B CA 1
ATOM 1337 C C . PHE B 1 24 ? -14.031 15.859 -3.398 1 42.09 24 PHE B C 1
ATOM 1339 O O . PHE B 1 24 ? -15.141 15.891 -2.865 1 42.09 24 PHE B O 1
ATOM 1346 N N . PRO B 1 25 ? -14 16.781 -4.258 1 39.41 25 PRO B N 1
ATOM 1347 C CA . PRO B 1 25 ? -15.219 16.922 -5.051 1 39.41 25 PRO B CA 1
ATOM 1348 C C . PRO B 1 25 ? -15.93 15.586 -5.293 1 39.41 25 PRO B C 1
ATOM 1350 O O . PRO B 1 25 ? -15.266 14.562 -5.469 1 39.41 25 PRO B O 1
ATOM 1353 N N . LYS B 1 26 ? -17.172 15.445 -4.777 1 39.06 26 LYS B N 1
ATOM 1354 C CA . LYS B 1 26 ? -18.094 14.328 -4.945 1 39.06 26 LYS B CA 1
ATOM 1355 C C . LYS B 1 26 ? -17.953 13.703 -6.332 1 39.06 26 LYS B C 1
ATOM 1357 O O . LYS B 1 26 ? -18.266 12.523 -6.516 1 39.06 26 LYS B O 1
ATOM 1362 N N . ASP B 1 27 ? -18.031 14.578 -7.324 1 36.09 27 ASP B N 1
ATOM 1363 C CA . ASP B 1 27 ? -18.188 14.023 -8.664 1 36.09 27 ASP B CA 1
ATOM 1364 C C . ASP B 1 27 ? -17.062 13.047 -8.992 1 36.09 27 ASP B C 1
ATOM 1366 O O . ASP B 1 27 ? -16.969 12.547 -10.109 1 36.09 27 ASP B O 1
ATOM 1370 N N . PHE B 1 28 ? -15.922 13.438 -8.508 1 36.53 28 PHE B N 1
ATOM 1371 C CA . PHE B 1 28 ? -14.961 12.594 -9.211 1 36.53 28 PHE B CA 1
ATOM 1372 C C . PHE B 1 28 ? -15.234 11.125 -8.93 1 36.53 28 PHE B C 1
ATOM 1374 O O . PHE B 1 28 ? -15.422 10.336 -9.859 1 36.53 28 PHE B O 1
ATOM 1381 N N . PHE B 1 29 ? -14.07 10.273 -8.562 1 37.12 29 PHE B N 1
ATOM 1382 C CA . PHE B 1 29 ? -13.93 8.836 -8.766 1 37.12 29 PHE B CA 1
ATOM 1383 C C . PHE B 1 29 ? -14.82 8.062 -7.801 1 37.12 29 PHE B C 1
ATOM 1385 O O . PHE B 1 29 ? -14.641 8.133 -6.582 1 37.12 29 PHE B O 1
ATOM 1392 N N . ASP B 1 30 ? -16.062 8.039 -7.93 1 35.47 30 ASP B N 1
ATOM 1393 C CA . ASP B 1 30 ? -16.984 7.02 -7.43 1 35.47 30 ASP B CA 1
ATOM 1394 C C . ASP B 1 30 ? -16.234 5.723 -7.113 1 35.47 30 ASP B C 1
ATOM 1396 O O . ASP B 1 30 ? -16.859 4.695 -6.828 1 35.47 30 ASP B O 1
ATOM 1400 N N . ASP B 1 31 ? -15.203 5.352 -8.062 1 37.69 31 ASP B N 1
ATOM 1401 C CA . ASP B 1 31 ? -14.852 3.934 -8.094 1 37.69 31 ASP B CA 1
ATOM 1402 C C . ASP B 1 31 ? -14.258 3.484 -6.762 1 37.69 31 ASP B C 1
ATOM 1404 O O . ASP B 1 31 ? -13.273 4.062 -6.293 1 37.69 31 ASP B O 1
ATOM 1408 N N . SER B 1 32 ? -14.977 2.908 -5.973 1 41.5 32 SER B N 1
ATOM 1409 C CA . SER B 1 32 ? -14.672 2.15 -4.762 1 41.5 32 SER B CA 1
ATOM 1410 C C . SER B 1 32 ? -13.211 1.707 -4.742 1 41.5 32 SER B C 1
ATOM 1412 O O . SER B 1 32 ? -12.656 1.45 -3.676 1 41.5 32 SER B O 1
ATOM 1414 N N . SER B 1 33 ? -12.641 1.546 -5.938 1 44.03 33 SER B N 1
ATOM 1415 C CA . SER B 1 33 ? -11.297 0.979 -6.07 1 44.03 33 SER B CA 1
ATOM 1416 C C . SER B 1 33 ? -10.234 1.981 -5.648 1 44.03 33 SER B C 1
ATOM 1418 O O . SER B 1 33 ? -9.117 1.594 -5.297 1 44.03 33 SER B O 1
ATOM 1420 N N . ILE B 1 34 ? -10.5 3.314 -5.809 1 44 34 ILE B N 1
ATOM 1421 C CA . ILE B 1 34 ? -9.469 4.312 -5.547 1 44 34 ILE B CA 1
ATOM 1422 C C . ILE B 1 34 ? -9.258 4.445 -4.039 1 44 34 ILE B C 1
ATOM 1424 O O . ILE B 1 34 ? -8.133 4.703 -3.584 1 44 34 ILE B O 1
ATOM 1428 N N . LYS B 1 35 ? -10.391 4.27 -3.344 1 48.72 35 LYS B N 1
ATOM 1429 C CA . LYS B 1 35 ? -10.289 4.516 -1.907 1 48.72 35 LYS B CA 1
ATOM 1430 C C . LYS B 1 35 ? -9.211 3.637 -1.275 1 48.72 35 LYS B C 1
ATOM 1432 O O . LYS B 1 35 ? -8.633 3.996 -0.246 1 48.72 35 LYS B O 1
ATOM 1437 N N . ASN B 1 36 ? -8.836 2.66 -2.094 1 57.41 36 ASN B N 1
ATOM 1438 C CA . ASN B 1 36 ? -8.016 1.685 -1.385 1 57.41 36 ASN B CA 1
ATOM 1439 C C . ASN B 1 36 ? -6.523 1.924 -1.624 1 57.41 36 ASN B C 1
ATOM 1441 O O . ASN B 1 36 ? -5.68 1.267 -1.014 1 57.41 36 ASN B O 1
ATOM 1445 N N . ILE B 1 37 ? -6.371 3.084 -2.508 1 67 37 ILE B N 1
ATOM 1446 C CA . ILE B 1 37 ? -4.949 3.35 -2.705 1 67 37 ILE B CA 1
ATOM 1447 C C . ILE B 1 37 ? -4.566 4.656 -2.014 1 67 37 ILE B C 1
ATOM 1449 O O . ILE B 1 37 ? -5.434 5.461 -1.671 1 67 37 ILE B O 1
ATOM 1453 N N . MET B 1 38 ? -3.461 4.965 -1.537 1 84.88 38 MET B N 1
ATOM 1454 C CA . MET B 1 38 ? -2.781 6.074 -0.879 1 84.88 38 MET B CA 1
ATOM 1455 C C . MET B 1 38 ? -3.346 6.309 0.519 1 84.88 38 MET B C 1
ATOM 1457 O O . MET B 1 38 ? -3.711 7.434 0.867 1 84.88 38 MET B O 1
ATOM 1461 N N . GLN B 1 39 ? -3.752 5.23 1.146 1 87.94 39 GLN B N 1
ATOM 1462 C CA . GLN B 1 39 ? -4.164 5.391 2.537 1 87.94 39 GLN B CA 1
ATOM 1463 C C . GLN B 1 39 ? -3.178 6.266 3.305 1 87.94 39 GLN B C 1
ATOM 1465 O O . GLN B 1 39 ? -1.963 6.121 3.152 1 87.94 39 GLN B O 1
ATOM 1470 N N . SER B 1 40 ? -3.729 7.191 4.125 1 91.06 40 SER B N 1
ATOM 1471 C CA . SER B 1 40 ? -2.848 8.188 4.73 1 91.06 40 SER B CA 1
ATOM 1472 C C . SER B 1 40 ? -3.15 8.359 6.215 1 91.06 40 SER B C 1
ATOM 1474 O O . SER B 1 40 ? -4.305 8.258 6.633 1 91.06 40 SER B O 1
ATOM 1476 N N . ASP B 1 41 ? -2.125 8.57 6.953 1 91.25 41 ASP B N 1
ATOM 1477 C CA . ASP B 1 41 ? -2.213 9.047 8.328 1 91.25 41 ASP B CA 1
ATOM 1478 C C . ASP B 1 41 ? -1.711 10.484 8.445 1 91.25 41 ASP B C 1
ATOM 1480 O O . ASP B 1 41 ? -0.712 10.852 7.824 1 91.25 41 ASP B O 1
ATOM 1484 N N . VAL B 1 42 ? -2.43 11.25 9.211 1 93.06 42 VAL B N 1
ATOM 1485 C CA . VAL B 1 42 ? -2 12.617 9.5 1 93.06 42 VAL B CA 1
ATOM 1486 C C . VAL B 1 42 ? -1.932 12.836 11.008 1 93.06 42 VAL B C 1
ATOM 1488 O O . VAL B 1 42 ? -2.873 12.5 11.734 1 93.06 42 VAL B O 1
ATOM 1491 N N . ALA B 1 43 ? -0.791 13.344 11.391 1 92.88 43 ALA B N 1
ATOM 1492 C CA . ALA B 1 43 ? -0.601 13.672 12.805 1 92.88 43 ALA B CA 1
ATOM 1493 C C . ALA B 1 43 ? 0.028 15.055 12.961 1 92.88 43 ALA B C 1
ATOM 1495 O O . ALA B 1 43 ? 0.515 15.641 11.992 1 92.88 43 ALA B O 1
ATOM 1496 N N . GLU B 1 44 ? -0.074 15.555 14.164 1 92.25 44 GLU B N 1
ATOM 1497 C CA . GLU B 1 44 ? 0.585 16.828 14.445 1 92.25 44 GLU B CA 1
ATOM 1498 C C . GLU B 1 44 ? 1.318 16.797 15.781 1 92.25 44 GLU B C 1
ATOM 1500 O O . GLU B 1 44 ? 0.888 16.109 16.703 1 92.25 44 GLU B O 1
ATOM 1505 N N . THR B 1 45 ? 2.447 17.422 15.828 1 90.75 45 THR B N 1
ATOM 1506 C CA . THR B 1 45 ? 3.178 17.75 17.047 1 90.75 45 THR B CA 1
ATOM 1507 C C . THR B 1 45 ? 3.158 19.25 17.297 1 90.75 45 THR B C 1
ATOM 1509 O O . THR B 1 45 ? 2.488 20 16.578 1 90.75 45 THR B O 1
ATOM 1512 N N . ASP B 1 46 ? 3.877 19.594 18.344 1 90 46 ASP B N 1
ATOM 1513 C CA . ASP B 1 46 ? 3.951 21.031 18.609 1 90 46 ASP B CA 1
ATOM 1514 C C . ASP B 1 46 ? 4.699 21.75 17.484 1 90 46 ASP B C 1
ATOM 1516 O O . ASP B 1 46 ? 4.426 22.922 17.203 1 90 46 ASP B O 1
ATOM 1520 N N . LYS B 1 47 ? 5.484 20.984 16.766 1 92.75 47 LYS B N 1
ATOM 1521 C CA . LYS B 1 47 ? 6.398 21.656 15.852 1 92.75 47 LYS B CA 1
ATOM 1522 C C . LYS B 1 47 ? 6.062 21.312 14.398 1 92.75 47 LYS B C 1
ATOM 1524 O O . LYS B 1 47 ? 6.383 22.062 13.484 1 92.75 47 LYS B O 1
ATOM 1529 N N . ASP B 1 48 ? 5.418 20.141 14.25 1 94.88 48 ASP B N 1
ATOM 1530 C CA . ASP B 1 48 ? 5.293 19.656 12.875 1 94.88 48 ASP B CA 1
ATOM 1531 C C . ASP B 1 48 ? 3.939 19 12.648 1 94.88 48 ASP B C 1
ATOM 1533 O O . ASP B 1 48 ? 3.305 18.531 13.594 1 94.88 48 ASP B O 1
ATOM 1537 N N . TYR B 1 49 ? 3.516 19.016 11.406 1 94.19 49 TYR B N 1
ATOM 1538 C CA . TYR B 1 49 ? 2.607 17.984 10.898 1 94.19 49 TYR B CA 1
ATOM 1539 C C . TYR B 1 49 ? 3.379 16.844 10.266 1 94.19 49 TYR B C 1
ATOM 1541 O O . TYR B 1 49 ? 4.406 17.062 9.617 1 94.19 49 TYR B O 1
ATOM 1549 N N . ILE B 1 50 ? 2.854 15.672 10.43 1 95.62 50 ILE B N 1
ATOM 1550 C CA . ILE B 1 50 ? 3.43 14.5 9.781 1 95.62 50 ILE B CA 1
ATOM 1551 C C .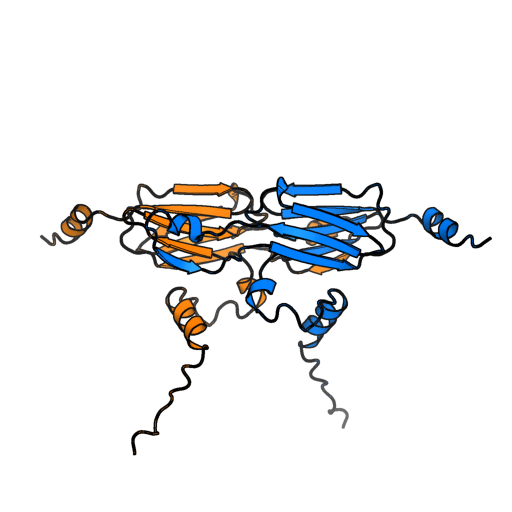 ILE B 1 50 ? 2.355 13.773 8.977 1 95.62 50 ILE B C 1
ATOM 1553 O O . ILE B 1 50 ? 1.297 13.43 9.508 1 95.62 50 ILE B O 1
ATOM 1557 N N . VAL B 1 51 ? 2.613 13.633 7.707 1 94.69 51 VAL B N 1
ATOM 1558 C CA . VAL B 1 51 ? 1.717 12.891 6.824 1 94.69 51 VAL B CA 1
ATOM 1559 C C . VAL B 1 51 ? 2.416 11.633 6.309 1 94.69 51 VAL B C 1
ATOM 1561 O O . VAL B 1 51 ? 3.51 11.711 5.746 1 94.69 51 VAL B O 1
ATOM 1564 N N . LYS B 1 52 ? 1.844 10.516 6.578 1 94.5 52 LYS B N 1
ATOM 1565 C CA . LYS B 1 52 ? 2.307 9.258 6.016 1 94.5 52 LYS B CA 1
ATOM 1566 C C . LYS B 1 52 ? 1.326 8.727 4.969 1 94.5 52 LYS B C 1
ATOM 1568 O O . LYS B 1 52 ? 0.122 8.648 5.227 1 94.5 52 LYS B O 1
ATOM 1573 N N . VAL B 1 53 ? 1.79 8.375 3.771 1 93.12 53 VAL B N 1
ATOM 1574 C CA . VAL B 1 53 ? 0.944 7.91 2.676 1 93.12 53 VAL B CA 1
ATOM 1575 C C . VAL B 1 53 ? 1.48 6.59 2.129 1 93.12 53 VAL B C 1
ATOM 1577 O O . VAL B 1 53 ? 2.672 6.469 1.838 1 93.12 53 VAL B O 1
ATOM 1580 N N . ASP B 1 54 ? 0.624 5.648 2.004 1 92.19 54 ASP B N 1
ATOM 1581 C CA . ASP B 1 54 ? 1.011 4.406 1.343 1 92.19 54 ASP B CA 1
ATOM 1582 C C . ASP B 1 54 ? 1.07 4.586 -0.173 1 92.19 54 ASP B C 1
ATOM 1584 O O . ASP B 1 54 ? 0.072 4.949 -0.8 1 92.19 54 ASP B O 1
ATOM 1588 N N . MET B 1 55 ? 2.26 4.312 -0.719 1 91.88 55 MET B N 1
ATOM 1589 C CA . MET B 1 55 ? 2.477 4.422 -2.158 1 91.88 55 MET B CA 1
ATOM 1590 C C . MET B 1 55 ? 3.291 3.238 -2.676 1 91.88 55 MET B C 1
ATOM 1592 O O . MET B 1 55 ? 4.336 3.426 -3.299 1 91.88 55 MET B O 1
ATOM 1596 N N . PRO B 1 56 ? 2.822 2.07 -2.506 1 93 56 PRO B N 1
ATOM 1597 C CA . PRO B 1 56 ? 3.611 0.908 -2.918 1 93 56 PRO B CA 1
ATOM 1598 C C . PRO B 1 56 ? 3.793 0.824 -4.43 1 93 56 PRO B C 1
ATOM 1600 O O . PRO B 1 56 ? 2.828 0.992 -5.184 1 93 56 PRO B O 1
ATOM 1603 N N . GLY B 1 57 ? 5 0.497 -4.863 1 91.94 57 GLY B N 1
ATOM 1604 C CA . GLY B 1 57 ? 5.285 0.202 -6.258 1 91.94 57 GLY B CA 1
ATOM 1605 C C . GLY B 1 57 ? 5.504 1.446 -7.098 1 91.94 57 GLY B C 1
ATOM 1606 O O . GLY B 1 57 ? 5.625 1.361 -8.32 1 91.94 57 GLY B O 1
ATOM 1607 N N . MET B 1 58 ? 5.52 2.561 -6.449 1 91.31 58 MET B N 1
ATOM 1608 C CA . MET B 1 58 ? 5.789 3.797 -7.18 1 91.31 58 MET B CA 1
ATOM 1609 C C . MET B 1 58 ? 7.262 4.172 -7.09 1 91.31 58 MET B C 1
ATOM 1611 O O . MET B 1 58 ? 7.859 4.109 -6.012 1 91.31 58 MET B O 1
ATOM 1615 N N . ASP B 1 59 ? 7.797 4.48 -8.242 1 90 59 ASP B N 1
ATOM 1616 C CA . ASP B 1 59 ? 9.18 4.961 -8.227 1 90 59 ASP B CA 1
ATOM 1617 C C . ASP B 1 59 ? 9.266 6.367 -7.637 1 90 59 ASP B C 1
ATOM 1619 O O . ASP B 1 59 ? 8.391 7.199 -7.871 1 90 59 ASP B O 1
ATOM 1623 N N . LYS B 1 60 ? 10.375 6.562 -6.984 1 91.62 60 LYS B N 1
ATOM 1624 C CA . LYS B 1 60 ? 10.57 7.859 -6.34 1 91.62 60 LYS B CA 1
ATOM 1625 C C . LYS B 1 60 ? 10.492 8.992 -7.355 1 91.62 60 LYS B C 1
ATOM 1627 O O . LYS B 1 60 ? 9.961 10.07 -7.055 1 91.62 60 LYS B O 1
ATOM 1632 N N . LYS B 1 61 ? 11.008 8.742 -8.547 1 92.06 61 LYS B N 1
ATOM 1633 C CA . LYS B 1 61 ? 11.039 9.773 -9.578 1 92.06 61 LYS B CA 1
ATOM 1634 C C . LYS B 1 61 ? 9.633 10.133 -10.039 1 92.06 61 LYS B C 1
ATOM 1636 O O . LYS B 1 61 ? 9.414 11.195 -10.625 1 92.06 61 LYS B O 1
ATOM 1641 N N . ASP B 1 62 ? 8.688 9.219 -9.75 1 92 62 ASP B N 1
ATOM 1642 C CA . ASP B 1 62 ? 7.324 9.406 -10.227 1 92 62 ASP B CA 1
ATOM 1643 C C . ASP B 1 62 ? 6.434 9.969 -9.117 1 92 62 ASP B C 1
ATOM 1645 O O . ASP B 1 62 ? 5.219 10.094 -9.289 1 92 62 ASP B O 1
ATOM 1649 N N . ILE B 1 63 ? 6.984 10.281 -7.98 1 94.94 63 ILE B N 1
ATOM 1650 C CA . ILE B 1 63 ? 6.242 10.875 -6.871 1 94.94 63 ILE B CA 1
ATOM 1651 C C . ILE B 1 63 ? 6.473 12.383 -6.844 1 94.94 63 ILE B C 1
ATOM 1653 O O . ILE B 1 63 ? 7.617 12.844 -6.922 1 94.94 63 ILE B O 1
ATOM 1657 N N . LYS B 1 64 ? 5.402 13.102 -6.77 1 96.56 64 LYS B N 1
ATOM 1658 C CA . LYS B 1 64 ? 5.473 14.555 -6.684 1 96.56 64 LYS B CA 1
ATOM 1659 C C . LYS B 1 64 ? 4.766 15.07 -5.43 1 96.56 64 LYS B C 1
ATOM 1661 O O . LYS B 1 64 ? 3.67 14.609 -5.102 1 96.56 64 LYS B O 1
ATOM 1666 N N . VAL B 1 65 ? 5.441 15.969 -4.734 1 97.31 65 VAL B N 1
ATOM 1667 C CA . VAL B 1 65 ? 4.891 16.609 -3.539 1 97.31 65 VAL B CA 1
ATOM 1668 C C . VAL B 1 65 ? 4.965 18.125 -3.684 1 97.31 65 VAL B C 1
ATOM 1670 O O . VAL B 1 65 ? 6.016 18.672 -4.031 1 97.31 65 VAL B O 1
ATOM 1673 N N . SER B 1 66 ? 3.871 18.75 -3.473 1 97.25 66 SER B N 1
ATOM 1674 C CA . SER B 1 66 ? 3.863 20.203 -3.506 1 97.25 66 SER B CA 1
ATOM 1675 C C . SER B 1 66 ? 2.975 20.781 -2.408 1 97.25 66 SER B C 1
ATOM 1677 O O . SER B 1 66 ? 2.094 20.094 -1.893 1 97.25 66 SER B O 1
ATOM 1679 N N . TYR B 1 67 ? 3.289 21.969 -1.987 1 97.06 67 TYR B N 1
ATOM 1680 C CA . TYR B 1 67 ? 2.516 22.688 -0.982 1 97.06 67 TYR B CA 1
ATOM 1681 C C . TYR B 1 67 ? 2.266 24.125 -1.415 1 97.06 67 TYR B C 1
ATOM 1683 O O . TYR B 1 67 ? 3.207 24.875 -1.715 1 97.06 67 TYR B O 1
ATOM 1691 N N . LYS B 1 68 ? 0.989 24.484 -1.427 1 95.56 68 LYS B N 1
ATOM 1692 C CA . LYS B 1 68 ? 0.59 25.828 -1.796 1 95.56 68 LYS B CA 1
ATOM 1693 C C . LYS B 1 68 ? -0.732 26.219 -1.136 1 95.56 68 LYS B C 1
ATOM 1695 O O . LYS B 1 68 ? -1.681 25.438 -1.131 1 95.56 68 LYS B O 1
ATOM 1700 N N . ASP B 1 69 ? -0.785 27.359 -0.483 1 93.31 69 ASP B N 1
ATOM 1701 C CA . ASP B 1 69 ? -2 27.953 0.068 1 93.31 69 ASP B CA 1
ATOM 1702 C C . ASP B 1 69 ? -2.664 27.016 1.073 1 93.31 69 ASP B C 1
ATOM 1704 O O . ASP B 1 69 ? -3.875 26.797 1.021 1 93.31 69 ASP B O 1
ATOM 1708 N N . GLY B 1 70 ? -1.848 26.406 1.847 1 94.38 70 GLY B N 1
ATOM 1709 C CA . GLY B 1 70 ? -2.359 25.609 2.945 1 94.38 70 GLY B CA 1
ATOM 1710 C C . GLY B 1 70 ? -2.77 24.203 2.518 1 94.38 70 GLY B C 1
ATOM 1711 O O . GLY B 1 70 ? -3.43 23.5 3.275 1 94.38 70 GLY B O 1
ATOM 1712 N N . VAL B 1 71 ? -2.404 23.906 1.248 1 95.38 71 VAL B N 1
ATOM 1713 C CA . VAL B 1 71 ? -2.822 22.594 0.735 1 95.38 71 VAL B CA 1
ATOM 1714 C C . VAL B 1 71 ? -1.597 21.781 0.331 1 95.38 71 VAL B C 1
ATOM 1716 O O . VAL B 1 71 ? -0.777 22.234 -0.47 1 95.38 71 VAL B O 1
ATOM 1719 N N . LEU B 1 72 ? -1.471 20.578 0.916 1 96.75 72 LEU B N 1
ATOM 1720 C CA . LEU B 1 72 ? -0.461 19.609 0.511 1 96.75 72 LEU B CA 1
ATOM 1721 C C . LEU B 1 72 ? -0.988 18.703 -0.601 1 96.75 72 LEU B C 1
ATOM 1723 O O . LEU B 1 72 ? -2.041 18.078 -0.452 1 96.75 72 LEU B O 1
ATOM 1727 N N . ASN B 1 73 ? -0.301 18.703 -1.701 1 96.69 73 ASN B N 1
ATOM 1728 C CA . ASN B 1 73 ? -0.647 17.812 -2.812 1 96.69 73 ASN B CA 1
ATOM 1729 C C . ASN B 1 73 ? 0.381 16.703 -2.988 1 96.69 73 ASN B C 1
ATOM 1731 O O . ASN B 1 73 ? 1.586 16.969 -3.01 1 96.69 73 ASN B O 1
ATOM 1735 N N . VAL B 1 74 ? -0.113 15.516 -3.061 1 95.81 74 VAL B N 1
ATOM 1736 C CA . VAL B 1 74 ? 0.751 14.359 -3.301 1 95.81 74 VAL B CA 1
ATOM 1737 C C . VAL B 1 74 ? 0.241 13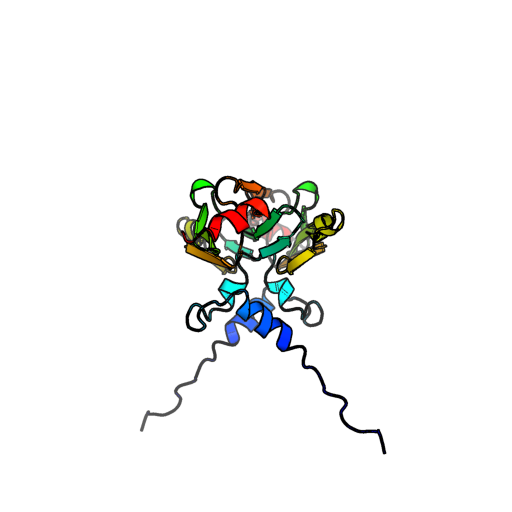.57 -4.504 1 95.81 74 VAL B C 1
ATOM 1739 O O . VAL B 1 74 ? -0.951 13.273 -4.598 1 95.81 74 VAL B O 1
ATOM 1742 N N . SER B 1 75 ? 1.11 13.32 -5.43 1 93.94 75 SER B N 1
ATOM 1743 C CA . SER B 1 75 ? 0.72 12.523 -6.59 1 93.94 75 SER B CA 1
ATOM 1744 C C . SER B 1 75 ? 1.805 11.523 -6.965 1 93.94 75 SER B C 1
ATOM 1746 O O . SER B 1 75 ? 2.957 11.664 -6.547 1 93.94 75 SER B O 1
ATOM 1748 N N . GLY B 1 76 ? 1.404 10.492 -7.688 1 92.06 76 GLY B N 1
ATOM 1749 C CA . GLY B 1 76 ? 2.305 9.461 -8.18 1 92.06 76 GLY B CA 1
ATOM 1750 C C . GLY B 1 76 ? 1.709 8.641 -9.305 1 92.06 76 GLY B C 1
ATOM 1751 O O . GLY B 1 76 ? 0.532 8.789 -9.641 1 92.06 76 GLY B O 1
ATOM 1752 N N . SER B 1 77 ? 2.621 7.859 -9.867 1 89.44 77 SER B N 1
ATOM 1753 C CA . SER B 1 77 ? 2.166 6.969 -10.93 1 89.44 77 SER B CA 1
ATOM 1754 C C . SER B 1 77 ? 2.752 5.57 -10.758 1 89.44 77 SER B C 1
ATOM 1756 O O . SER B 1 77 ? 3.895 5.418 -10.328 1 89.44 77 SER B O 1
ATOM 1758 N N . ARG B 1 78 ? 1.913 4.621 -11.039 1 85.31 78 ARG B N 1
ATOM 1759 C CA . ARG B 1 78 ? 2.348 3.229 -11 1 85.31 78 ARG B CA 1
ATOM 1760 C C . ARG B 1 78 ? 2.107 2.543 -12.344 1 85.31 78 ARG B C 1
ATOM 1762 O O . ARG B 1 78 ? 1.053 2.723 -12.953 1 85.31 78 ARG B O 1
ATOM 1769 N N . ASP B 1 79 ? 3.035 1.797 -12.672 1 77.88 79 ASP B N 1
ATOM 1770 C CA . ASP B 1 79 ? 2.904 1.063 -13.93 1 77.88 79 ASP B CA 1
ATOM 1771 C C . ASP B 1 79 ? 1.996 -0.153 -13.766 1 77.88 79 ASP B C 1
ATOM 1773 O O . ASP B 1 79 ? 1.843 -0.674 -12.656 1 77.88 79 ASP B O 1
ATOM 1777 N N . SER B 1 80 ? 1.361 -0.501 -14.93 1 71.56 80 SER B N 1
ATOM 1778 C CA . SER B 1 80 ? 0.417 -1.613 -14.922 1 71.56 80 SER B CA 1
ATOM 1779 C C . SER B 1 80 ? 1.138 -2.951 -14.781 1 71.56 80 SER B C 1
ATOM 1781 O O . SER B 1 80 ? 2.285 -3.09 -15.211 1 71.56 80 SER B O 1
ATOM 1783 N N . PHE B 1 81 ? 0.538 -3.746 -13.984 1 65.25 81 PHE B N 1
ATOM 1784 C CA . PHE B 1 81 ? 0.941 -5.145 -13.898 1 65.25 81 PHE B CA 1
ATOM 1785 C C . PHE B 1 81 ? 0.865 -5.812 -15.273 1 65.25 81 PHE B C 1
ATOM 1787 O O . PHE B 1 81 ? 1.58 -6.781 -15.539 1 65.25 81 PHE B O 1
ATOM 1794 N N . ASP B 1 82 ? 0.078 -5.199 -16.219 1 58.44 82 ASP B N 1
ATOM 1795 C CA . ASP B 1 82 ? -0.192 -5.785 -17.531 1 58.44 82 ASP B CA 1
ATOM 1796 C C . ASP B 1 82 ? 1.104 -6.031 -18.297 1 58.44 82 ASP B C 1
ATOM 1798 O O . ASP B 1 82 ? 1.114 -6.766 -19.281 1 58.44 82 ASP B O 1
ATOM 1802 N N . ASN B 1 83 ? 2.109 -5.379 -17.953 1 56.72 83 ASN B N 1
ATOM 1803 C CA . ASN B 1 83 ? 3.232 -5.691 -18.828 1 56.72 83 ASN B CA 1
ATOM 1804 C C . ASN B 1 83 ? 3.578 -7.176 -18.797 1 56.72 83 ASN B C 1
ATOM 1806 O O . ASN B 1 83 ? 4.426 -7.641 -19.562 1 56.72 83 ASN B O 1
ATOM 1810 N N . LEU B 1 84 ? 3.072 -7.82 -17.875 1 54.56 84 LEU B N 1
ATOM 1811 C CA . LEU B 1 84 ? 3.174 -9.273 -17.984 1 54.56 84 LEU B CA 1
ATOM 1812 C C . LEU B 1 84 ? 2.291 -9.797 -19.109 1 54.56 84 LEU B C 1
ATOM 1814 O O . LEU B 1 84 ? 2.406 -10.961 -19.516 1 54.56 84 LEU B O 1
ATOM 1818 N N . ASP B 1 85 ? 1.308 -8.938 -19.422 1 47.91 85 ASP B N 1
ATOM 1819 C CA . ASP B 1 85 ? 0.489 -9.305 -20.578 1 47.91 85 ASP B CA 1
ATOM 1820 C C . ASP B 1 85 ? 1.351 -9.508 -21.828 1 47.91 85 ASP B C 1
ATOM 1822 O O . ASP B 1 85 ? 1.056 -10.367 -22.656 1 47.91 85 ASP B O 1
ATOM 1826 N N . ASN B 1 86 ? 2.256 -8.656 -21.859 1 50.69 86 ASN B N 1
ATOM 1827 C CA . ASN B 1 86 ? 2.947 -8.766 -23.141 1 50.69 86 ASN B CA 1
ATOM 1828 C C . ASN B 1 86 ? 3.695 -10.086 -23.266 1 50.69 86 ASN B C 1
ATOM 1830 O O . ASN B 1 86 ? 4.133 -10.461 -24.359 1 50.69 86 ASN B O 1
ATOM 1834 N N . ASN B 1 87 ? 4.027 -10.625 -22.172 1 52.44 87 ASN B N 1
ATOM 1835 C CA . ASN B 1 87 ? 4.797 -11.852 -22.375 1 52.44 87 ASN B CA 1
ATOM 1836 C C . ASN B 1 87 ? 3.926 -13.094 -22.203 1 52.44 87 ASN B C 1
ATOM 1838 O O . ASN B 1 87 ? 4.355 -14.086 -21.609 1 52.44 87 ASN B O 1
ATOM 1842 N N . ASN B 1 88 ? 2.691 -13.062 -22.844 1 60.59 88 ASN B N 1
ATOM 1843 C CA . ASN B 1 88 ? 1.862 -14.266 -22.891 1 60.59 88 ASN B CA 1
ATOM 1844 C C . ASN B 1 88 ? 1.282 -14.602 -21.516 1 60.59 88 ASN B C 1
ATOM 1846 O O . ASN B 1 88 ? 1.033 -15.766 -21.219 1 60.59 88 ASN B O 1
ATOM 1850 N N . GLY B 1 89 ? 1.288 -13.68 -20.656 1 72.69 89 GLY B N 1
ATOM 1851 C CA . GLY B 1 89 ? 0.672 -13.992 -19.391 1 72.69 89 GLY B CA 1
ATOM 1852 C C . GLY B 1 89 ? -0.78 -13.562 -19.297 1 72.69 89 GLY B C 1
ATOM 1853 O O . GLY B 1 89 ? -1.233 -12.734 -20.094 1 72.69 89 GLY B O 1
ATOM 1854 N N . ASN B 1 90 ? -1.662 -14.469 -18.688 1 85.94 90 ASN B N 1
ATOM 1855 C CA . ASN B 1 90 ? -3.072 -14.203 -18.422 1 85.94 90 ASN B CA 1
ATOM 1856 C C . ASN B 1 90 ? -3.297 -13.703 -17 1 85.94 90 ASN B C 1
ATOM 1858 O O . ASN B 1 90 ? -2.883 -14.359 -16.031 1 85.94 90 ASN B O 1
ATOM 1862 N N . VAL B 1 91 ? -3.918 -12.531 -16.953 1 85.56 91 VAL B N 1
ATOM 1863 C CA . VAL B 1 91 ? -4.23 -12 -15.633 1 85.56 91 VAL B CA 1
ATOM 1864 C C . VAL B 1 91 ? -5.477 -12.688 -15.086 1 85.56 91 VAL B C 1
ATOM 1866 O O . VAL B 1 91 ? -6.531 -12.68 -15.719 1 85.56 91 VAL B O 1
ATOM 1869 N N . LEU B 1 92 ? -5.289 -13.258 -13.961 1 88.19 92 LEU B N 1
ATOM 1870 C CA . LEU B 1 92 ? -6.379 -14.016 -13.359 1 88.19 92 LEU B CA 1
ATOM 1871 C C . LEU B 1 92 ? -7.172 -13.148 -12.391 1 88.19 92 LEU B C 1
ATOM 1873 O O . LEU B 1 92 ? -8.367 -13.375 -12.18 1 88.19 92 LEU B O 1
ATOM 1877 N N . HIS B 1 93 ? -6.512 -12.234 -11.711 1 87.94 93 HIS B N 1
ATOM 1878 C CA . HIS B 1 93 ? -7.117 -11.367 -10.711 1 87.94 93 HIS B CA 1
ATOM 1879 C C . HIS B 1 93 ? -6.367 -10.047 -10.594 1 87.94 93 HIS B C 1
ATOM 1881 O O . HIS B 1 93 ? -5.137 -10.023 -10.609 1 87.94 93 HIS B O 1
ATOM 1887 N N . ARG B 1 94 ? -7.184 -8.93 -10.484 1 86 94 ARG B N 1
ATOM 1888 C CA . ARG B 1 94 ? -6.586 -7.598 -10.383 1 86 94 ARG B CA 1
ATOM 1889 C C . ARG B 1 94 ? -7.242 -6.789 -9.266 1 86 94 ARG B C 1
ATOM 1891 O O . ARG B 1 94 ? -8.461 -6.609 -9.258 1 86 94 ARG B O 1
ATOM 1898 N N . GLU B 1 95 ? -6.375 -6.379 -8.359 1 85.69 95 GLU B N 1
ATOM 1899 C CA . GLU B 1 95 ? -6.883 -5.488 -7.316 1 85.69 95 GLU B CA 1
ATOM 1900 C C . GLU B 1 95 ? -6.07 -4.199 -7.254 1 85.69 95 GLU B C 1
ATOM 1902 O O . GLU B 1 95 ? -6.555 -3.176 -6.762 1 85.69 95 GLU B O 1
ATOM 1907 N N . ARG B 1 96 ? -4.844 -4.266 -7.656 1 87.69 96 ARG B N 1
ATOM 1908 C CA . ARG B 1 96 ? -3.928 -3.146 -7.461 1 87.69 96 ARG B CA 1
ATOM 1909 C C . ARG B 1 96 ? -4.203 -2.033 -8.469 1 87.69 96 ARG B C 1
ATOM 1911 O O . ARG B 1 96 ? -4.359 -2.295 -9.664 1 87.69 96 ARG B O 1
ATOM 1918 N N . SER B 1 97 ? -4.25 -0.895 -7.914 1 81.44 97 SER B N 1
ATOM 1919 C CA . SER B 1 97 ? -4.543 0.256 -8.758 1 81.44 97 SER B CA 1
ATOM 1920 C C . SER B 1 97 ? -3.354 0.608 -9.648 1 81.44 97 SER B C 1
ATOM 1922 O O . SER B 1 97 ? -2.203 0.493 -9.227 1 81.44 97 SER B O 1
ATOM 1924 N N . VAL B 1 98 ? -3.691 0.989 -10.891 1 82.44 98 VAL B N 1
ATOM 1925 C CA . VAL B 1 98 ? -2.682 1.396 -11.859 1 82.44 98 VAL B CA 1
ATOM 1926 C C . VAL B 1 98 ? -3.006 2.789 -12.398 1 82.44 98 VAL B C 1
ATOM 1928 O O . VAL B 1 98 ? -4.172 3.184 -12.453 1 82.44 98 VAL B O 1
ATOM 1931 N N . GLY B 1 99 ? -1.88 3.539 -12.797 1 86.25 99 GLY B N 1
ATOM 1932 C CA . GLY B 1 99 ? -2.066 4.859 -13.383 1 86.25 99 GLY B CA 1
ATOM 1933 C C . GLY B 1 99 ? -1.668 5.988 -12.453 1 86.25 99 GLY B C 1
ATOM 1934 O O . GLY B 1 99 ? -0.858 5.793 -11.539 1 86.25 99 GLY B O 1
ATOM 1935 N N . HIS B 1 100 ? -2.199 7.16 -12.852 1 88.25 100 HIS B N 1
ATOM 1936 C CA . HIS B 1 100 ? -1.895 8.359 -12.078 1 88.25 100 HIS B CA 1
ATOM 1937 C C . HIS B 1 100 ? -2.902 8.562 -10.953 1 88.25 100 HIS B C 1
ATOM 1939 O O . HIS B 1 100 ? -4.109 8.43 -11.164 1 88.25 100 HIS B O 1
ATOM 1945 N N . ILE B 1 101 ? -2.336 8.766 -9.781 1 84.5 101 ILE B N 1
ATOM 1946 C CA . ILE B 1 101 ? -3.197 8.984 -8.625 1 84.5 101 ILE B CA 1
ATOM 1947 C C . ILE B 1 101 ? -2.736 10.227 -7.867 1 84.5 101 ILE B C 1
ATOM 1949 O O . ILE B 1 101 ? -1.559 10.586 -7.914 1 84.5 101 ILE B O 1
ATOM 1953 N N . GLN B 1 102 ? -3.691 10.82 -7.215 1 91.06 102 GLN B N 1
ATOM 1954 C CA . GLN B 1 102 ? -3.365 12.047 -6.488 1 91.06 102 GLN B CA 1
ATOM 1955 C C . GLN B 1 102 ? -4.297 12.242 -5.297 1 91.06 102 GLN B C 1
ATOM 1957 O O . GLN B 1 102 ? -5.461 11.836 -5.34 1 91.06 102 GLN B O 1
ATOM 1962 N N . ARG B 1 103 ? -3.73 12.852 -4.223 1 92 103 ARG B N 1
ATOM 1963 C CA . ARG B 1 103 ? -4.496 13.227 -3.041 1 92 103 ARG B CA 1
ATOM 1964 C C . ARG B 1 103 ? -4.051 14.586 -2.514 1 92 103 ARG B C 1
ATOM 1966 O O . ARG B 1 103 ? -2.879 14.953 -2.627 1 92 103 ARG B O 1
ATOM 1973 N N . SER B 1 104 ? -5.031 15.273 -1.973 1 94 104 SER B N 1
ATOM 1974 C CA . SER B 1 104 ? -4.738 16.562 -1.366 1 94 104 SER B CA 1
ATOM 1975 C C . SER B 1 104 ? -5.152 16.594 0.101 1 94 104 SER B C 1
ATOM 1977 O O . SER B 1 104 ? -6.156 15.992 0.481 1 94 104 SER B O 1
ATOM 1979 N N . TYR B 1 105 ? -4.387 17.344 0.903 1 91.88 105 TYR B N 1
ATOM 1980 C CA . TYR B 1 105 ? -4.629 17.516 2.332 1 91.88 105 TYR B CA 1
ATOM 1981 C C . TYR B 1 105 ? -4.621 18.984 2.717 1 91.88 105 TYR B C 1
ATOM 1983 O O . TYR B 1 105 ? -3.676 19.719 2.396 1 91.88 105 TYR B O 1
ATOM 1991 N N . ARG B 1 106 ? -5.664 19.422 3.4 1 94.94 106 ARG B N 1
ATOM 1992 C CA . ARG B 1 106 ? -5.637 20.781 3.912 1 94.94 106 ARG B CA 1
ATOM 1993 C C . ARG B 1 106 ? -4.844 20.859 5.215 1 94.94 106 ARG B C 1
ATOM 1995 O O . ARG B 1 106 ? -5.258 20.312 6.234 1 94.94 106 ARG B O 1
ATOM 2002 N N . ILE B 1 107 ? -3.727 21.516 5.211 1 94.94 107 ILE B N 1
ATOM 2003 C CA . ILE B 1 107 ? -2.82 21.656 6.344 1 94.94 107 ILE B CA 1
ATOM 2004 C C . ILE B 1 107 ? -2.363 23.109 6.449 1 94.94 107 ILE B C 1
ATOM 2006 O O . ILE B 1 107 ? -1.386 23.516 5.812 1 94.94 107 ILE B O 1
ATOM 2010 N N . PRO B 1 108 ? -2.918 23.812 7.297 1 93.44 108 PRO B N 1
ATOM 2011 C CA . PRO B 1 108 ? -2.602 25.25 7.359 1 93.44 108 PRO B CA 1
ATOM 2012 C C . PRO B 1 108 ? -1.351 25.547 8.18 1 93.44 108 PRO B C 1
ATOM 2014 O O . PRO B 1 108 ? -0.859 24.656 8.898 1 93.44 108 PRO B O 1
ATOM 2017 N N . ASP B 1 109 ? -0.726 26.812 8.07 1 93 109 ASP B N 1
ATOM 2018 C CA . ASP B 1 109 ? 0.298 27.406 8.922 1 93 109 ASP B CA 1
ATOM 2019 C C . ASP B 1 109 ? 1.583 26.578 8.898 1 93 109 ASP B C 1
ATOM 2021 O O . ASP B 1 109 ? 2.152 26.266 9.945 1 93 109 ASP B O 1
ATOM 2025 N N . VAL B 1 110 ? 1.912 26.156 7.723 1 95.81 110 VAL B N 1
ATOM 2026 C CA . VAL B 1 110 ? 3.139 25.391 7.512 1 95.81 110 VAL B CA 1
ATOM 2027 C C . VAL B 1 110 ? 4.242 26.328 7.012 1 95.81 110 VAL B C 1
ATOM 2029 O O . VAL B 1 110 ? 4 27.188 6.172 1 95.81 110 VAL B O 1
ATOM 2032 N N . ASP B 1 111 ? 5.426 26.203 7.594 1 93.94 111 ASP B N 1
ATOM 2033 C CA . ASP B 1 111 ? 6.609 26.812 6.996 1 93.94 111 ASP B CA 1
ATOM 2034 C C . ASP B 1 111 ? 7.062 26.047 5.758 1 93.94 111 ASP B C 1
ATOM 2036 O O . ASP B 1 111 ? 7.777 25.047 5.867 1 93.94 111 ASP B O 1
ATOM 2040 N N . SER B 1 112 ? 6.754 26.484 4.613 1 91.12 112 SER B N 1
ATOM 2041 C CA . SER B 1 112 ? 6.871 25.734 3.361 1 91.12 112 SER B CA 1
ATOM 2042 C C . SER B 1 112 ? 8.336 25.578 2.953 1 91.12 112 SER B C 1
ATOM 2044 O O . SER B 1 112 ? 8.664 24.719 2.137 1 91.12 112 SER B O 1
ATOM 2046 N N . LYS B 1 113 ? 9.234 26.344 3.506 1 90.69 113 LYS B N 1
ATOM 2047 C CA . LYS B 1 113 ? 10.641 26.297 3.123 1 90.69 113 LYS B CA 1
ATOM 2048 C C . LYS B 1 113 ? 11.336 25.062 3.713 1 90.69 113 LYS B C 1
ATOM 2050 O O . LYS B 1 113 ? 12.391 24.656 3.227 1 90.69 113 LYS B O 1
ATOM 2055 N N . ASP B 1 114 ? 10.719 24.453 4.66 1 92.19 114 ASP B N 1
ATOM 2056 C CA . ASP B 1 114 ? 11.438 23.406 5.387 1 92.19 114 ASP B CA 1
ATOM 2057 C C . ASP B 1 114 ? 10.695 22.078 5.324 1 92.19 114 ASP B C 1
ATOM 2059 O O . ASP B 1 114 ? 10.891 21.203 6.176 1 92.19 114 ASP B O 1
ATOM 2063 N N . ILE B 1 115 ? 9.891 21.984 4.344 1 96.81 115 ILE B N 1
ATOM 2064 C CA . ILE B 1 115 ? 9.156 20.734 4.191 1 96.81 115 ILE B CA 1
ATOM 2065 C C . ILE B 1 115 ? 10.102 19.641 3.707 1 96.81 115 ILE B C 1
ATOM 2067 O O . ILE B 1 115 ? 10.953 19.875 2.844 1 96.81 115 ILE B O 1
ATOM 2071 N N . SER B 1 116 ? 10.008 18.453 4.289 1 97.25 116 SER B N 1
ATOM 2072 C CA . SER B 1 116 ? 10.836 17.312 3.869 1 97.25 116 SER B CA 1
ATOM 2073 C C . SER B 1 116 ? 9.984 16.078 3.631 1 97.25 116 SER B C 1
ATOM 2075 O O . SER B 1 116 ? 8.898 15.938 4.199 1 97.25 116 SER B O 1
ATOM 2077 N N . ALA B 1 117 ? 10.492 15.219 2.727 1 96.75 117 ALA B N 1
ATOM 2078 C CA . ALA B 1 117 ? 9.789 13.984 2.393 1 96.75 117 ALA B CA 1
ATOM 2079 C C . ALA B 1 117 ? 10.766 12.82 2.238 1 96.75 117 ALA B C 1
ATOM 2081 O O . ALA B 1 117 ? 11.859 12.984 1.697 1 96.75 117 ALA B O 1
ATOM 2082 N N . LYS B 1 118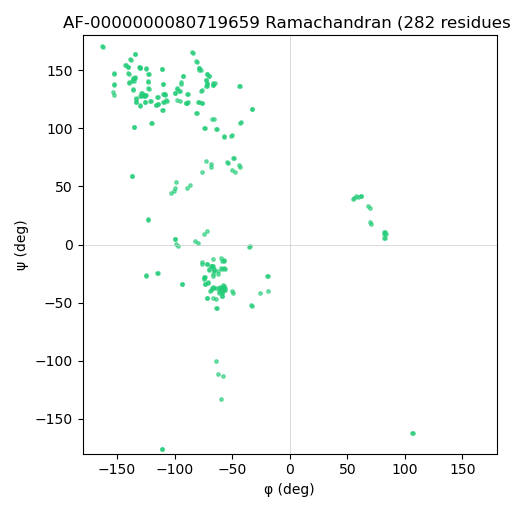 ? 10.359 11.68 2.75 1 96.06 118 LYS B N 1
ATOM 2083 C CA . LYS B 1 118 ? 11.141 10.453 2.637 1 96.06 118 LYS B CA 1
ATOM 2084 C C . LYS B 1 118 ? 10.25 9.273 2.264 1 96.06 118 LYS B C 1
ATOM 2086 O O . LYS B 1 118 ? 9.164 9.102 2.82 1 96.06 118 LYS B O 1
ATOM 2091 N N . ASP B 1 119 ? 10.68 8.508 1.318 1 94.12 119 ASP B N 1
ATOM 2092 C CA . ASP B 1 119 ? 9.961 7.309 0.903 1 94.12 119 ASP B CA 1
ATOM 2093 C C . ASP B 1 119 ? 10.734 6.047 1.279 1 94.12 1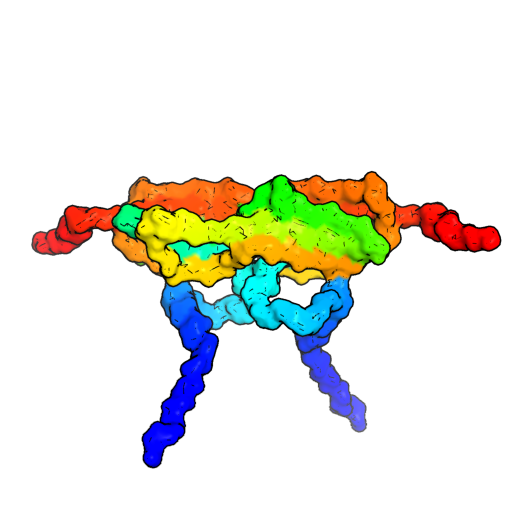19 ASP B C 1
ATOM 2095 O O . ASP B 1 119 ? 11.812 5.793 0.739 1 94.12 119 ASP B O 1
ATOM 2099 N N . VAL B 1 120 ? 10.172 5.273 2.145 1 92.88 120 VAL B N 1
ATOM 2100 C CA . VAL B 1 120 ? 10.805 4.043 2.602 1 92.88 120 VAL B CA 1
ATOM 2101 C C . VAL B 1 120 ? 9.82 2.881 2.502 1 92.88 120 VAL B C 1
ATOM 2103 O O . VAL B 1 120 ? 8.75 2.914 3.111 1 92.88 120 VAL B O 1
ATOM 2106 N N . ASN B 1 121 ? 10.164 1.896 1.739 1 92.56 121 ASN B N 1
ATOM 2107 C CA . ASN B 1 121 ? 9.375 0.672 1.628 1 92.56 121 ASN B CA 1
ATOM 2108 C C . ASN B 1 121 ? 7.934 0.969 1.234 1 92.56 121 ASN B C 1
ATOM 2110 O O . ASN B 1 121 ? 7 0.434 1.835 1 92.56 121 ASN B O 1
ATOM 2114 N N . GLY B 1 122 ? 7.816 1.9 0.359 1 92.88 122 GLY B N 1
ATOM 2115 C CA . GLY B 1 122 ? 6.516 2.186 -0.229 1 92.88 122 GLY B CA 1
ATOM 2116 C C . GLY B 1 122 ? 5.648 3.078 0.64 1 92.88 122 GLY B C 1
ATOM 2117 O O . GLY B 1 122 ? 4.441 3.178 0.425 1 92.88 122 GLY B O 1
ATOM 2118 N N . VAL B 1 123 ? 6.273 3.646 1.685 1 94 123 VAL B N 1
ATOM 2119 C CA . VAL B 1 123 ? 5.57 4.621 2.514 1 94 123 VAL B CA 1
ATOM 2120 C C . VAL B 1 123 ? 6.254 5.98 2.402 1 94 123 VAL B C 1
ATOM 2122 O O . VAL B 1 123 ? 7.43 6.125 2.748 1 94 123 VAL B O 1
ATOM 2125 N N . LEU B 1 124 ? 5.492 6.945 1.948 1 95.69 124 LEU B N 1
ATOM 2126 C CA . LEU B 1 124 ? 5.98 8.32 1.881 1 95.69 124 LEU B CA 1
ATOM 2127 C C . LEU B 1 124 ? 5.676 9.062 3.174 1 95.69 124 LEU B C 1
ATOM 2129 O O . LEU B 1 124 ? 4.52 9.141 3.598 1 95.69 124 LEU B O 1
ATOM 2133 N N . THR B 1 125 ? 6.715 9.555 3.811 1 96.12 125 THR B N 1
ATOM 2134 C CA . THR B 1 125 ? 6.551 10.375 5.008 1 96.12 125 THR B CA 1
ATOM 2135 C C . THR B 1 125 ? 6.906 11.828 4.723 1 96.12 125 THR B C 1
ATOM 2137 O O . THR B 1 125 ? 8.016 12.133 4.293 1 96.12 125 THR B O 1
ATOM 2140 N N . ILE B 1 126 ? 6 12.664 4.953 1 97.31 126 ILE B N 1
ATOM 2141 C CA . ILE B 1 126 ? 6.211 14.094 4.738 1 97.31 126 ILE B CA 1
ATOM 2142 C C . ILE B 1 126 ? 6.156 14.828 6.074 1 97.31 126 ILE B C 1
ATOM 2144 O O . ILE B 1 126 ? 5.199 14.672 6.84 1 97.31 126 ILE B O 1
ATOM 2148 N N . THR B 1 127 ? 7.148 15.578 6.352 1 96.88 127 THR B N 1
ATOM 2149 C CA . THR B 1 127 ? 7.219 16.406 7.551 1 96.88 127 THR B CA 1
ATOM 2150 C C . THR B 1 127 ? 7.031 17.875 7.203 1 96.88 127 THR B C 1
ATOM 2152 O O . THR B 1 127 ? 7.758 18.422 6.371 1 96.88 127 THR B O 1
ATOM 2155 N N . LEU B 1 128 ? 6.031 18.484 7.855 1 97.62 128 LEU B N 1
ATOM 2156 C CA . LEU B 1 128 ? 5.691 19.891 7.59 1 97.62 128 LEU B CA 1
ATOM 2157 C C . LEU B 1 128 ? 5.832 20.734 8.852 1 97.62 128 LEU B C 1
ATOM 2159 O O . LEU B 1 128 ? 4.957 20.703 9.719 1 97.62 128 LEU B O 1
ATOM 2163 N N . PRO B 1 129 ? 6.875 21.5 8.93 1 96.81 129 PRO B N 1
ATOM 2164 C CA . PRO B 1 129 ? 7.043 22.359 10.102 1 96.81 129 PRO B CA 1
ATOM 2165 C C . PRO B 1 129 ? 5.969 23.438 10.211 1 96.81 129 PRO B C 1
ATOM 2167 O O . PRO B 1 129 ? 5.562 24.016 9.195 1 96.81 129 PRO B O 1
ATOM 2170 N N . LYS B 1 130 ? 5.516 23.641 11.445 1 94.62 130 LYS B N 1
ATOM 2171 C CA . LYS B 1 130 ? 4.523 24.672 11.695 1 94.62 130 LYS B CA 1
ATOM 2172 C C . LYS B 1 130 ? 5.172 26.047 11.734 1 94.62 130 LYS B C 1
ATOM 2174 O O . LYS B 1 130 ? 6.332 26.188 12.133 1 94.62 130 LYS B O 1
ATOM 2179 N N . LEU B 1 131 ? 4.363 26.969 11.344 1 92.75 131 LEU B N 1
ATOM 2180 C CA . LEU B 1 131 ? 4.828 28.344 11.523 1 92.75 131 LEU B CA 1
ATOM 2181 C C . LEU B 1 131 ? 4.859 28.719 13.008 1 92.75 131 LEU B C 1
ATOM 2183 O O . LEU B 1 131 ? 3.996 28.281 13.773 1 92.75 131 LEU B O 1
ATOM 2187 N N . THR B 1 132 ? 5.832 29.516 13.375 1 85.69 132 THR B N 1
ATOM 2188 C CA . THR B 1 132 ? 5.895 30.016 14.742 1 85.69 132 THR B CA 1
ATOM 2189 C C . THR B 1 132 ? 4.949 31.203 14.93 1 85.69 132 THR B C 1
ATOM 2191 O O . THR B 1 132 ? 4.453 31.766 13.953 1 85.69 132 THR B O 1
ATOM 2194 N N . GLU B 1 133 ? 4.562 31.438 16.234 1 78.19 133 GLU B N 1
ATOM 2195 C CA . GLU B 1 133 ? 3.742 32.625 16.531 1 78.19 133 GLU B CA 1
ATOM 2196 C C . GLU B 1 133 ? 4.34 33.875 15.906 1 78.19 133 GLU B C 1
ATOM 2198 O O . GLU B 1 133 ? 3.609 34.75 15.445 1 78.19 133 GLU B O 1
ATOM 2203 N N . GLU B 1 134 ? 5.602 34 15.984 1 72.62 134 GLU B N 1
ATOM 2204 C CA . GLU B 1 134 ? 6.285 35.125 15.398 1 72.62 134 GLU B CA 1
ATOM 2205 C C . GLU B 1 134 ? 6.055 35.219 13.891 1 72.62 134 GLU B C 1
ATOM 2207 O O . GLU B 1 134 ? 5.875 36.281 13.328 1 72.62 134 GLU B O 1
ATOM 2212 N N . ASP B 1 135 ? 6.062 34.094 13.305 1 67.62 135 ASP B N 1
ATOM 2213 C CA . ASP B 1 135 ? 5.875 34.031 11.859 1 67.62 135 ASP B CA 1
ATOM 2214 C C . ASP B 1 135 ? 4.465 34.469 11.469 1 67.62 135 ASP B C 1
ATOM 2216 O O . ASP B 1 135 ? 4.27 35.125 10.438 1 67.62 135 ASP B O 1
ATOM 2220 N N . LYS B 1 136 ? 3.572 34.125 12.258 1 65.62 136 LYS B N 1
ATOM 2221 C CA . LYS B 1 136 ? 2.168 34.406 11.992 1 65.62 136 LYS B CA 1
ATOM 2222 C C . LYS B 1 136 ? 1.879 35.906 12.172 1 65.62 136 LYS B C 1
ATOM 2224 O O . LYS B 1 136 ? 1.045 36.469 11.461 1 65.62 136 LYS B O 1
ATOM 2229 N N . GLU B 1 137 ? 2.316 36.5 13.18 1 62.22 137 GLU B N 1
ATOM 2230 C CA . GLU B 1 137 ? 2.111 37.938 13.445 1 62.22 137 GLU B CA 1
ATOM 2231 C C . GLU B 1 137 ? 2.684 38.781 12.328 1 62.22 137 GLU B C 1
ATOM 2233 O O . GLU B 1 137 ? 2.104 39.812 11.969 1 62.22 137 GLU B O 1
ATOM 2238 N N . ASN B 1 138 ? 3.754 38.406 11.922 1 52.66 138 ASN B N 1
ATOM 2239 C CA . ASN B 1 138 ? 4.363 39.25 10.906 1 52.66 138 ASN B CA 1
ATOM 2240 C C . ASN B 1 138 ? 3.57 39.219 9.602 1 52.66 138 ASN B C 1
ATOM 2242 O O . ASN B 1 138 ? 3.824 40 8.695 1 52.66 138 ASN B O 1
ATOM 2246 N N . SER B 1 139 ? 2.811 38.25 9.508 1 52.47 139 SER B N 1
ATOM 2247 C CA . SER B 1 139 ? 2.068 38.219 8.25 1 52.47 139 SER B CA 1
ATOM 2248 C C . SER B 1 139 ? 0.959 39.281 8.258 1 52.47 139 SER B C 1
ATOM 2250 O O . SER B 1 139 ? 0.322 39.531 7.234 1 52.47 139 SER B O 1
ATOM 2252 N N . ILE B 1 140 ? 0.419 39.656 9.367 1 46.16 140 ILE B N 1
ATOM 2253 C CA . ILE B 1 140 ? -0.693 40.594 9.352 1 46.16 140 ILE B CA 1
ATOM 2254 C C . ILE B 1 140 ? -0.158 42 9.234 1 46.16 140 ILE B C 1
ATOM 2256 O O . ILE B 1 140 ? -0.921 42.969 9.312 1 46.16 140 ILE B O 1
ATOM 2260 N N . ASN B 1 141 ? 1.103 42.25 9.109 1 42.72 141 ASN B N 1
ATOM 2261 C CA . ASN B 1 141 ? 1.284 43.719 9.156 1 42.72 141 ASN B CA 1
ATOM 2262 C C . ASN B 1 141 ? 0.691 44.406 7.926 1 42.72 141 ASN B C 1
ATOM 2264 O O . ASN B 1 141 ? 1.188 44.219 6.812 1 42.72 141 ASN B O 1
ATOM 2268 N N . ILE B 1 142 ? -0.582 44.375 7.875 1 38.97 142 ILE B N 1
ATOM 2269 C CA . ILE B 1 142 ? -1.079 45.344 6.914 1 38.97 142 ILE B CA 1
ATOM 2270 C C . ILE B 1 142 ? -0.575 46.75 7.289 1 38.97 142 ILE B C 1
ATOM 2272 O O . ILE B 1 142 ? -0.796 47.219 8.414 1 38.97 142 ILE B O 1
ATOM 2276 N N . GLU B 1 143 ? 0.566 47.156 6.703 1 35.53 143 GLU B N 1
ATOM 2277 C CA . GLU B 1 143 ? 0.695 48.625 6.699 1 35.53 143 GLU B CA 1
ATOM 2278 C C . GLU B 1 143 ? -0.533 49.281 6.082 1 35.53 143 GLU B C 1
ATOM 2280 O O . GLU B 1 143 ? -1.164 48.719 5.188 1 35.53 143 GLU B O 1
#

Foldseek 3Di:
DPPDDPPPPPPPVVVVVVCVQFVDPPPDDPPPLQVVAFDWDWDDDPWKIKIKTFAAQFDPVFWDWDDDDQKIKIKGFHADPCVVVVVVDDDDDDRDDGGIDMGMGRGPQFPRVPWDWDADNRMIMIITTGHDPVRVVVVPPPD/DPPDDPPPPPPVVVVVVVCVQQVDPPPPDPPPLQVVAFDWDWDDDPWKIKIKTFAPQFDPVFWDWDDDDQKIKIKGFHADPCVVVVVVDDDDDDRDDGGIDMGMGRGPQFPRVPWDWDADNRMIMIITTGHDPVRVVVVPPPD

Organism: Lactobacillus johnsonii (strain FI9785) (NCBI:txid633699)

Solvent-accessible surface area (backbone atoms only — not comparable to full-atom values): 16426 Å² total; per-residue (Å²): 136,89,77,71,89,80,79,81,82,64,82,67,55,59,63,53,51,53,37,60,64,36,66,58,71,80,80,61,80,71,56,75,70,54,71,39,53,54,34,37,32,33,34,34,44,95,54,28,35,39,39,39,31,40,44,50,53,41,50,73,91,44,49,46,77,48,77,57,94,40,32,39,39,41,36,36,40,29,76,62,76,55,67,44,44,76,69,67,31,48,77,76,41,81,54,59,80,63,44,79,47,74,51,63,42,72,48,70,63,52,38,76,89,63,53,45,77,46,75,52,43,14,26,38,39,35,41,35,33,44,51,48,73,69,58,57,56,64,67,60,65,72,126,135,86,80,70,86,81,78,79,80,62,80,66,51,60,64,54,53,54,39,59,66,38,65,59,72,79,79,59,82,76,54,74,69,56,73,39,53,55,34,36,32,33,32,32,43,94,55,30,36,39,38,38,31,39,43,49,55,40,51,74,90,44,49,46,78,48,76,57,94,38,31,40,38,41,36,34,39,28,74,60,77,54,68,45,44,74,69,68,29,48,77,76,42,82,54,59,81,60,42,81,47,73,52,65,42,74,49,71,66,52,37,76,90,62,53,44,74,47,75,50,45,15,26,36,37,34,40,36,31,45,52,49,74,70,58,56,56,64,66,60,65,73,123

Radius of gyration: 23.74 Å; Cα contacts (8 Å, |Δi|>4): 482; chains: 2; bounding box: 55×97×64 Å

Secondary structure (DSSP, 8-state):
----------TTHHHHHHHHHS---TTS---TTGGGSS-EEEEE-SSEEEEEEE-TT--GGG-EEEEETTEEEEEEEE--GGGGGGGTPEEEE--S--EEEEEEEE--SB-GGG-EEEEETTEEEEEEEBPPHHHHHGGG---/----------TTHHHHHHHHHS---TTS---TTTTTSS-EEEEE-SSEEEEEEE-TT--GGG-EEEEETTEEEEEEEE--GGGGTTTTPEEEEE-S--EEEEEEEE--SB-GGG-EEEEETTEEEEEEEBPPHHHHHGGG---